Protein AF-A0A6H5FWS4-F1 (afdb_monomer)

Structure (mmCIF, N/CA/C/O backbone):
data_AF-A0A6H5FWS4-F1
#
_entry.id   AF-A0A6H5FWS4-F1
#
loop_
_atom_site.group_PDB
_atom_site.id
_atom_site.type_symbol
_atom_site.label_atom_id
_atom_site.label_alt_id
_atom_site.label_comp_id
_atom_site.label_asym_id
_atom_site.label_entity_id
_atom_site.label_seq_id
_atom_site.pdbx_PDB_ins_code
_atom_site.Cartn_x
_atom_site.Cartn_y
_atom_site.Cartn_z
_atom_site.occupancy
_atom_site.B_iso_or_equiv
_atom_site.auth_seq_id
_atom_site.auth_comp_id
_atom_site.auth_asym_id
_atom_site.auth_atom_id
_atom_site.pdbx_PDB_model_num
ATOM 1 N N . MET A 1 1 ? -68.692 3.717 27.597 1.00 34.72 1 MET A N 1
ATOM 2 C CA . MET A 1 1 ? -67.318 3.252 27.891 1.00 34.72 1 MET A CA 1
ATOM 3 C C . MET A 1 1 ? -66.384 3.954 26.909 1.00 34.72 1 MET A C 1
ATOM 5 O O . MET A 1 1 ? -66.437 3.631 25.735 1.00 34.72 1 MET A O 1
ATOM 9 N N . ILE A 1 2 ? -65.965 5.178 27.269 1.00 30.97 2 ILE A N 1
ATOM 10 C CA . ILE A 1 2 ? -64.575 5.595 27.613 1.00 30.97 2 ILE A CA 1
ATOM 11 C C . ILE A 1 2 ? -63.698 5.618 26.339 1.00 30.97 2 ILE A C 1
ATOM 13 O O . ILE A 1 2 ? -63.326 4.554 25.870 1.00 30.97 2 ILE A O 1
ATOM 17 N N . ALA A 1 3 ? -63.520 6.719 25.591 1.00 31.55 3 ALA A N 1
ATOM 18 C CA . ALA A 1 3 ? -63.006 8.082 25.862 1.00 31.55 3 ALA A CA 1
ATOM 19 C C . ALA A 1 3 ? -61.470 8.185 25.991 1.00 31.55 3 ALA A C 1
ATOM 21 O O . ALA A 1 3 ? -60.914 7.654 26.943 1.00 31.55 3 ALA A O 1
ATOM 22 N N . ALA A 1 4 ? -60.835 8.926 25.067 1.00 34.59 4 ALA A N 1
ATOM 23 C CA . ALA A 1 4 ? -59.717 9.877 25.265 1.00 34.59 4 ALA A CA 1
ATOM 24 C C . ALA A 1 4 ? -59.252 10.360 23.866 1.00 34.59 4 ALA A C 1
ATOM 26 O O . ALA A 1 4 ? -58.751 9.561 23.087 1.00 34.59 4 ALA A O 1
ATOM 27 N N . ASN A 1 5 ? -59.641 11.532 23.363 1.00 29.44 5 ASN A N 1
ATOM 28 C CA . ASN A 1 5 ? -59.328 12.915 23.749 1.00 29.44 5 ASN A CA 1
ATOM 29 C C . ASN A 1 5 ? -58.010 13.443 23.140 1.00 29.44 5 ASN A C 1
ATOM 31 O O . ASN A 1 5 ? -56.962 12.807 23.175 1.00 29.44 5 ASN A O 1
ATOM 35 N N . SER A 1 6 ? -58.157 14.620 22.544 1.00 36.16 6 SER A N 1
ATOM 36 C CA . SER A 1 6 ? -57.241 15.438 21.754 1.00 36.16 6 SER A CA 1
ATOM 37 C C . SER A 1 6 ? -56.067 16.032 22.536 1.00 36.16 6 SER A C 1
ATOM 39 O O . SER A 1 6 ? -56.219 16.329 23.718 1.00 36.16 6 SER A O 1
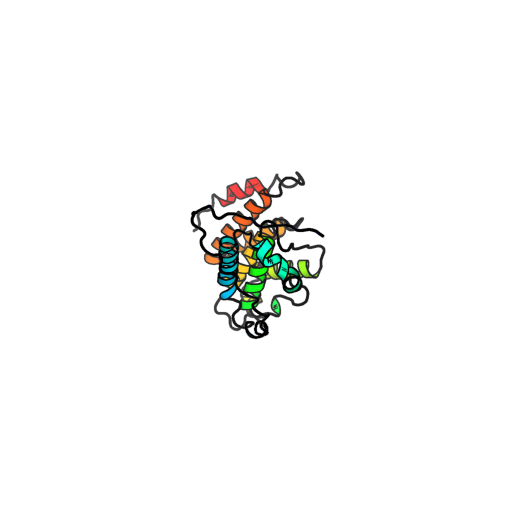ATOM 41 N N . ASN A 1 7 ? -54.969 16.308 21.817 1.00 29.75 7 ASN A N 1
ATOM 42 C CA . ASN A 1 7 ? -54.130 17.526 21.861 1.00 29.75 7 ASN A CA 1
ATOM 43 C C . ASN A 1 7 ? -52.634 17.204 21.774 1.00 29.75 7 ASN A C 1
ATOM 45 O O . ASN A 1 7 ? -52.059 16.682 22.721 1.00 29.75 7 ASN A O 1
ATOM 49 N N . PHE A 1 8 ? -51.985 17.650 20.697 1.00 27.92 8 PHE A N 1
ATOM 50 C CA . PHE A 1 8 ? -50.600 18.115 20.772 1.00 27.92 8 PHE A CA 1
ATOM 51 C C . PHE A 1 8 ? -50.481 19.439 19.997 1.00 27.92 8 PHE A C 1
ATOM 53 O O . PHE A 1 8 ? -50.992 19.516 18.879 1.00 27.92 8 PHE A O 1
ATOM 60 N N . PRO A 1 9 ? -49.899 20.489 20.604 1.00 31.92 9 PRO A N 1
ATOM 61 C CA . PRO A 1 9 ? -49.928 21.852 20.085 1.00 31.92 9 PRO A CA 1
ATOM 62 C C . PRO A 1 9 ? -48.839 22.136 19.043 1.00 31.92 9 PRO A C 1
ATOM 64 O O . PRO A 1 9 ? -47.735 21.592 19.100 1.00 31.92 9 PRO A O 1
ATOM 67 N N . ASP A 1 10 ? -49.157 23.080 18.158 1.00 35.44 10 ASP A N 1
ATOM 68 C CA . ASP A 1 10 ? -48.212 23.885 17.388 1.00 35.44 10 ASP A CA 1
ATOM 69 C C . ASP A 1 10 ? -47.392 24.795 18.315 1.00 35.44 10 ASP A C 1
ATOM 71 O O . ASP A 1 10 ? -47.963 25.612 19.035 1.00 35.44 10 ASP A O 1
ATOM 75 N N . ALA A 1 11 ? -46.061 24.695 18.255 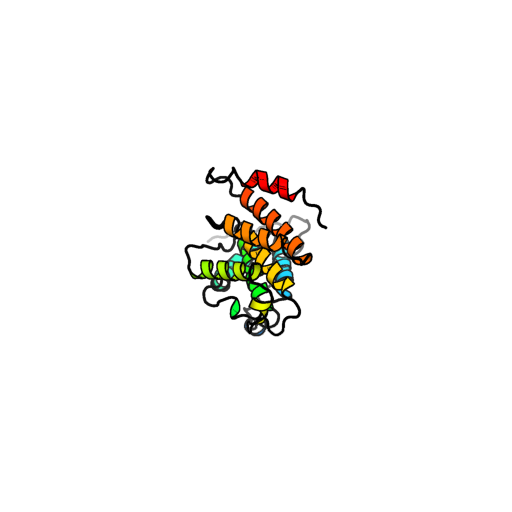1.00 31.44 11 ALA A N 1
ATOM 76 C CA . ALA A 1 11 ? -45.126 25.813 18.432 1.00 31.44 11 ALA A CA 1
ATOM 77 C C . ALA A 1 11 ? -43.677 25.330 18.253 1.00 31.44 11 ALA A C 1
ATOM 79 O O . ALA A 1 11 ? -43.173 24.560 19.066 1.00 31.44 11 ALA A O 1
ATOM 80 N N . CYS A 1 12 ? -43.014 25.790 17.187 1.00 27.38 12 CYS A N 1
ATOM 81 C CA . CYS A 1 12 ? -41.683 26.417 17.223 1.00 27.38 12 CYS A CA 1
ATOM 82 C C . CYS A 1 12 ? -41.118 26.533 15.802 1.00 27.38 12 CYS A C 1
ATOM 84 O O . CYS A 1 12 ? -40.545 25.608 15.228 1.00 27.38 12 CYS A O 1
ATOM 86 N N . SER A 1 13 ? -41.273 27.737 15.262 1.00 38.03 13 SER A N 1
ATOM 87 C CA . SER A 1 13 ? -40.454 28.329 14.212 1.00 38.03 13 SER A CA 1
ATOM 88 C C . SER A 1 13 ? -38.956 28.173 14.505 1.00 38.03 13 SER A C 1
ATOM 90 O O . SER A 1 13 ? -38.483 28.613 15.551 1.00 38.03 13 SER A O 1
ATOM 92 N N . GLY A 1 14 ? -38.199 27.612 13.562 1.00 30.48 14 GLY A N 1
ATOM 93 C CA . GLY A 1 14 ? -36.737 27.587 13.623 1.00 30.48 14 GLY A CA 1
ATOM 94 C C . GLY A 1 14 ? -36.133 26.612 12.617 1.00 30.48 14 GLY A C 1
ATOM 95 O O . GLY A 1 14 ? -36.165 25.408 12.835 1.00 30.48 14 GLY A O 1
ATOM 96 N N . HIS A 1 15 ? -35.636 27.153 11.500 1.00 37.94 15 HIS A N 1
ATOM 97 C CA . HIS A 1 15 ? -34.749 26.542 10.494 1.00 37.94 15 HIS A CA 1
ATOM 98 C C . HIS A 1 15 ? -34.460 25.026 10.648 1.00 37.94 15 HIS A C 1
ATOM 100 O O . HIS A 1 15 ? -33.530 24.618 11.341 1.00 37.94 15 HIS A O 1
ATOM 106 N N . ARG A 1 16 ? -35.200 24.181 9.915 1.00 27.95 16 ARG A N 1
ATOM 107 C CA . ARG A 1 16 ? -34.771 22.813 9.576 1.00 27.95 16 ARG A CA 1
ATOM 108 C C . ARG A 1 16 ? -34.578 22.711 8.071 1.00 27.95 16 ARG A C 1
ATOM 110 O O . ARG A 1 16 ? -35.547 22.619 7.320 1.00 27.95 16 ARG A O 1
ATOM 117 N N . SER A 1 17 ? -33.322 22.689 7.640 1.00 31.27 17 SER A N 1
ATOM 118 C CA . SER A 1 17 ? -32.958 22.172 6.324 1.00 31.27 17 SER A CA 1
ATOM 119 C C . SER A 1 17 ? -33.455 20.728 6.232 1.00 31.27 17 SER A C 1
ATOM 121 O O . SER A 1 17 ? -33.081 19.882 7.044 1.00 31.27 17 SER A O 1
ATOM 123 N N . ARG A 1 18 ? -34.362 20.462 5.286 1.00 26.77 18 ARG A N 1
ATOM 124 C CA . ARG A 1 18 ? -34.899 19.123 5.018 1.00 26.77 18 ARG A CA 1
ATOM 125 C C . ARG A 1 18 ? -33.752 18.189 4.646 1.00 26.77 18 ARG A C 1
ATOM 127 O O . ARG A 1 18 ? -33.167 18.329 3.576 1.00 26.77 18 ARG A O 1
ATOM 134 N N . ILE A 1 19 ? -33.488 17.201 5.494 1.00 28.55 19 ILE A N 1
ATOM 135 C CA . ILE A 1 19 ? -32.851 15.958 5.064 1.00 28.55 19 ILE A CA 1
ATOM 136 C C . ILE A 1 19 ? -33.873 15.280 4.152 1.00 28.55 19 ILE A C 1
ATOM 138 O O . ILE A 1 19 ? -34.918 14.819 4.607 1.00 28.55 19 ILE A O 1
ATOM 142 N N . VAL A 1 20 ? -33.609 15.297 2.848 1.00 29.55 20 VAL A N 1
ATOM 143 C CA . VAL A 1 20 ? -34.354 14.484 1.891 1.00 29.55 20 VAL A CA 1
ATOM 144 C C . VAL A 1 20 ? -33.933 13.039 2.137 1.00 29.55 20 VAL A C 1
ATOM 146 O O . VAL A 1 20 ? -32.781 12.677 1.906 1.00 29.55 20 VAL A O 1
ATOM 149 N N . CYS A 1 21 ? -34.852 12.224 2.651 1.00 24.33 21 CYS A N 1
ATOM 150 C CA . CYS A 1 21 ? -34.702 10.776 2.675 1.00 24.33 21 CYS A CA 1
ATOM 151 C C . CYS A 1 21 ? -34.487 10.295 1.233 1.00 24.33 21 CYS A C 1
ATOM 153 O O . CYS A 1 21 ? -35.382 10.432 0.400 1.00 24.33 21 CYS A O 1
ATOM 155 N N . VAL A 1 22 ? -33.301 9.766 0.931 1.00 31.33 22 VAL A N 1
ATOM 156 C CA . VAL A 1 22 ? -33.054 9.058 -0.329 1.00 31.33 22 VAL A CA 1
ATOM 157 C C . VAL A 1 22 ? -33.695 7.672 -0.187 1.00 31.33 22 VAL A C 1
ATOM 159 O O . VAL A 1 22 ? -33.318 6.950 0.738 1.00 31.33 22 VAL A O 1
ATOM 162 N N . PRO A 1 23 ? -34.680 7.302 -1.024 1.00 27.77 23 PRO A N 1
ATOM 163 C CA . PRO A 1 23 ? -35.296 5.984 -0.961 1.00 27.77 23 PRO A CA 1
ATOM 164 C C . PRO A 1 23 ? -34.335 4.907 -1.484 1.00 27.77 23 PRO A C 1
ATOM 166 O O . PRO A 1 23 ? -33.490 5.185 -2.336 1.00 27.77 23 PRO A O 1
ATOM 169 N N . ASP A 1 24 ? -34.491 3.696 -0.943 1.00 34.81 24 ASP A N 1
ATOM 170 C CA . ASP A 1 24 ? -33.782 2.452 -1.268 1.00 34.81 24 ASP A CA 1
ATOM 171 C C . ASP A 1 24 ? -33.295 2.377 -2.723 1.00 34.81 24 ASP A C 1
ATOM 173 O O . ASP A 1 24 ? -34.065 2.134 -3.657 1.00 34.81 24 ASP A O 1
ATOM 177 N N . VAL A 1 25 ? -31.984 2.544 -2.922 1.00 33.78 25 VAL A N 1
ATOM 178 C CA . VAL A 1 25 ? -31.354 2.263 -4.212 1.00 33.78 25 VAL A CA 1
ATOM 179 C C . VAL A 1 25 ? -30.991 0.786 -4.228 1.00 33.78 25 VAL A C 1
ATOM 181 O O . VAL A 1 25 ? -29.998 0.356 -3.641 1.00 33.78 25 VAL A O 1
ATOM 184 N N . GLY A 1 26 ? -31.837 0.016 -4.912 1.00 28.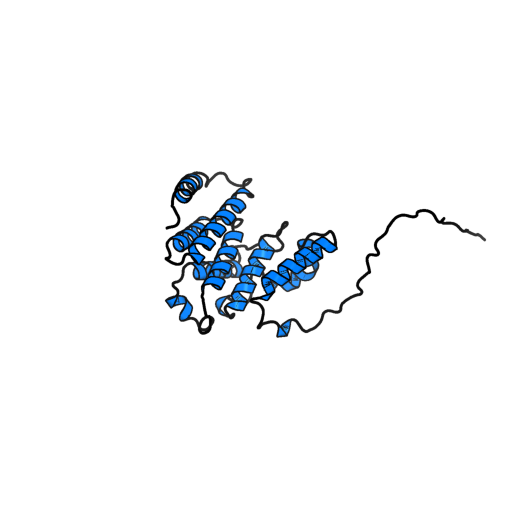28 26 GLY A N 1
ATOM 185 C CA . GLY A 1 26 ? -31.622 -1.391 -5.206 1.00 28.28 26 GLY A CA 1
ATOM 186 C C . GLY A 1 26 ? -30.205 -1.666 -5.714 1.00 28.28 26 GLY A C 1
ATOM 187 O O . GLY A 1 26 ? -29.655 -0.957 -6.558 1.00 28.28 26 GLY A O 1
ATOM 188 N N . ILE A 1 27 ? -29.619 -2.726 -5.168 1.00 37.16 27 ILE A N 1
ATOM 189 C CA . ILE A 1 27 ? -28.289 -3.240 -5.486 1.00 37.16 27 ILE A CA 1
ATOM 190 C C . ILE A 1 27 ? -28.223 -3.553 -6.992 1.00 37.16 27 ILE A C 1
ATOM 192 O O . ILE A 1 27 ? -28.785 -4.543 -7.460 1.00 37.16 27 ILE A O 1
ATOM 196 N N . LEU A 1 28 ? -27.553 -2.693 -7.768 1.00 30.30 28 LEU A N 1
ATOM 197 C CA . LEU A 1 28 ? -27.417 -2.849 -9.219 1.00 30.30 28 LEU A CA 1
ATOM 198 C C . LEU A 1 28 ? -26.361 -3.920 -9.595 1.00 30.30 28 LEU A C 1
ATOM 200 O O . LEU A 1 28 ? -25.264 -3.921 -9.028 1.00 30.30 28 LEU A O 1
ATOM 204 N N . PRO A 1 29 ? -26.596 -4.768 -10.622 1.00 29.27 29 PRO A N 1
ATOM 205 C CA . PRO A 1 29 ? -25.695 -5.858 -11.047 1.00 29.27 29 PRO A CA 1
ATOM 206 C C . PRO A 1 29 ? -24.430 -5.407 -11.812 1.00 29.27 29 PRO A C 1
ATOM 208 O O . PRO A 1 29 ? -23.760 -6.207 -12.470 1.00 29.27 29 PRO A O 1
ATOM 211 N N . THR A 1 30 ? -24.091 -4.118 -11.794 1.00 29.09 30 THR A N 1
ATOM 212 C CA . THR A 1 30 ? -23.132 -3.495 -12.727 1.00 29.09 30 THR A CA 1
ATOM 213 C C . THR A 1 30 ? -21.669 -3.571 -12.280 1.00 29.09 30 THR A C 1
ATOM 215 O O . THR A 1 30 ? -20.767 -3.396 -13.105 1.00 29.09 30 THR A O 1
ATOM 218 N N . TRP A 1 31 ? -21.402 -3.948 -11.027 1.00 30.78 31 TRP A N 1
ATOM 219 C CA . TRP A 1 31 ? -20.050 -4.019 -10.453 1.00 30.78 31 TRP A CA 1
ATOM 220 C C . TRP A 1 31 ? -19.098 -4.992 -11.175 1.00 30.78 31 TRP A C 1
ATOM 222 O O . TRP A 1 31 ? -17.879 -4.833 -11.119 1.00 30.78 31 TRP A O 1
ATOM 232 N N . ARG A 1 32 ? -19.614 -5.966 -11.942 1.00 27.41 32 ARG A N 1
ATOM 233 C CA . ARG A 1 32 ? -18.776 -6.929 -12.686 1.00 27.41 32 ARG A CA 1
ATOM 234 C C . ARG A 1 32 ? -18.065 -6.335 -13.912 1.00 27.41 32 ARG A C 1
ATOM 236 O O . ARG A 1 32 ? -17.043 -6.898 -14.318 1.00 27.41 32 ARG A O 1
ATOM 243 N N . LYS A 1 33 ? -18.577 -5.242 -14.500 1.00 27.45 33 LYS A N 1
ATOM 244 C CA . LYS A 1 33 ? -18.048 -4.636 -15.745 1.00 27.45 33 LYS A CA 1
ATOM 245 C C . LYS A 1 33 ? -16.988 -3.547 -15.518 1.00 27.45 33 LYS A C 1
ATOM 247 O O . LYS A 1 33 ? -16.221 -3.273 -16.437 1.00 27.45 33 LYS A O 1
ATOM 252 N N . SER A 1 34 ? -16.846 -3.011 -14.304 1.00 30.64 34 SER A N 1
ATOM 253 C CA . SER A 1 34 ? -15.875 -1.940 -13.998 1.00 30.64 34 SER A CA 1
ATOM 254 C C . SER A 1 34 ? -14.422 -2.409 -13.825 1.00 30.64 34 SER A C 1
ATOM 256 O O . SER A 1 34 ? -13.524 -1.586 -13.664 1.00 30.64 34 SER A O 1
ATOM 258 N N . ARG A 1 35 ? -14.144 -3.717 -13.958 1.00 37.38 35 ARG A N 1
ATOM 259 C CA . ARG A 1 35 ? -12.805 -4.324 -13.792 1.00 37.38 35 ARG A CA 1
ATOM 260 C C . ARG A 1 35 ? -11.682 -3.730 -14.660 1.00 37.38 35 ARG A C 1
ATOM 262 O O . ARG A 1 35 ? -10.520 -3.932 -14.333 1.00 37.38 35 ARG A O 1
ATOM 269 N N . LYS A 1 36 ? -11.995 -2.994 -15.734 1.00 35.34 36 LYS A N 1
ATOM 270 C CA . LYS A 1 36 ? -10.995 -2.380 -16.634 1.00 35.34 36 LYS A CA 1
ATOM 271 C C . LYS A 1 36 ? -10.605 -0.929 -16.288 1.00 35.34 36 LYS A C 1
ATOM 273 O O . LYS A 1 36 ? -9.675 -0.419 -16.901 1.00 35.34 36 LYS A O 1
ATOM 278 N N . LYS A 1 37 ? -11.260 -0.270 -15.320 1.00 40.72 37 LYS A N 1
ATOM 279 C CA . LYS A 1 37 ? -11.042 1.159 -14.975 1.00 40.72 37 LYS A CA 1
ATOM 280 C C . LYS A 1 37 ? -10.546 1.419 -13.540 1.00 40.72 37 LYS A C 1
ATOM 282 O O . LYS A 1 37 ? -10.479 2.562 -13.113 1.00 40.72 37 LYS A O 1
ATOM 287 N N . ILE A 1 38 ? -10.161 0.377 -12.804 1.00 45.44 38 ILE A N 1
ATOM 288 C CA . ILE A 1 38 ? -9.916 0.443 -11.348 1.00 45.44 38 ILE A CA 1
ATOM 289 C C . ILE A 1 38 ? -8.682 1.288 -10.948 1.00 45.44 38 ILE A C 1
ATOM 291 O O . ILE A 1 38 ? -8.598 1.725 -9.808 1.00 45.44 38 ILE A O 1
ATOM 295 N N . GLY A 1 39 ? -7.756 1.589 -11.867 1.00 41.50 39 GLY A N 1
ATOM 296 C CA . GLY A 1 39 ? -6.524 2.325 -11.533 1.00 41.50 39 GLY A CA 1
ATOM 297 C C . GLY A 1 39 ? -6.653 3.850 -11.397 1.00 41.50 39 GLY A C 1
ATOM 298 O O . GLY A 1 39 ? -5.762 4.463 -10.828 1.00 41.50 39 GLY A O 1
ATOM 299 N N . PHE A 1 40 ? -7.721 4.468 -11.919 1.00 39.12 40 PHE A N 1
ATOM 300 C CA . PHE A 1 40 ? -7.925 5.933 -11.874 1.00 39.12 40 PHE A CA 1
ATOM 301 C C . PHE A 1 40 ? -9.071 6.350 -10.930 1.00 39.12 40 PHE A C 1
ATOM 303 O O . PHE A 1 40 ? -9.173 7.508 -10.542 1.00 39.12 40 PHE A O 1
ATOM 310 N N . ASP A 1 41 ? -9.917 5.400 -10.525 1.00 56.38 41 ASP A N 1
ATOM 311 C CA . ASP A 1 41 ? -11.129 5.646 -9.727 1.00 56.38 41 ASP A CA 1
ATOM 312 C C . ASP A 1 41 ? -10.928 5.370 -8.219 1.00 56.38 41 ASP A C 1
ATOM 314 O O . ASP A 1 41 ? -11.756 5.744 -7.396 1.00 56.38 41 ASP A O 1
ATOM 318 N N . SER A 1 42 ? -9.813 4.756 -7.800 1.00 66.50 42 SER A N 1
ATOM 319 C CA . SER A 1 42 ? -9.568 4.434 -6.380 1.00 66.50 42 SER A CA 1
ATOM 320 C C . SER A 1 42 ? -9.571 5.686 -5.493 1.00 66.50 42 SER A C 1
ATOM 322 O O . SER A 1 42 ? -10.318 5.752 -4.515 1.00 66.50 42 SER A O 1
ATOM 324 N N . PHE A 1 43 ? -8.803 6.714 -5.864 1.00 72.81 43 PHE A N 1
ATOM 325 C CA . PHE A 1 43 ? -8.743 7.981 -5.129 1.00 72.81 43 PHE A CA 1
ATOM 326 C C . PHE A 1 43 ? -10.072 8.737 -5.134 1.00 72.81 43 PHE A C 1
ATOM 328 O O . PHE A 1 43 ? -10.473 9.271 -4.098 1.00 72.81 43 PHE A O 1
ATOM 335 N N . GLN A 1 44 ? -10.768 8.771 -6.274 1.00 78.56 44 GLN A N 1
ATOM 336 C CA . GLN A 1 44 ? -12.061 9.448 -6.385 1.00 78.56 44 GLN A CA 1
ATOM 337 C C . GLN A 1 44 ? -13.120 8.747 -5.533 1.00 78.56 44 GLN A C 1
ATOM 339 O O . GLN A 1 44 ? -13.801 9.399 -4.747 1.00 78.56 44 GLN A O 1
ATOM 344 N N . SER A 1 45 ? -13.183 7.419 -5.590 1.00 83.50 45 SER A N 1
ATOM 345 C CA . SER A 1 45 ? -14.067 6.610 -4.754 1.00 83.50 45 SER A CA 1
ATOM 346 C C . SER A 1 45 ? -13.793 6.808 -3.255 1.00 83.50 45 SER A C 1
ATOM 348 O O . SER A 1 45 ? -14.719 7.044 -2.479 1.00 83.50 45 SER A O 1
ATOM 350 N N . MET A 1 46 ? -12.524 6.792 -2.827 1.00 87.12 46 MET A N 1
ATOM 351 C CA . MET A 1 46 ? -12.144 7.047 -1.427 1.00 87.12 46 MET A CA 1
ATOM 352 C C . MET A 1 46 ? -12.499 8.467 -0.973 1.00 87.12 46 MET A C 1
ATOM 354 O O . MET A 1 46 ? -12.921 8.669 0.168 1.00 87.12 46 MET A O 1
ATOM 358 N N . HIS A 1 47 ? -12.337 9.456 -1.853 1.00 86.81 47 HIS A N 1
ATOM 359 C CA . HIS A 1 47 ? -12.732 10.834 -1.583 1.00 86.81 47 HIS A CA 1
ATOM 360 C C . HIS A 1 47 ? -14.252 10.964 -1.444 1.00 86.81 47 HIS A C 1
ATOM 362 O O . HIS A 1 47 ? -14.723 11.538 -0.464 1.00 86.81 47 HIS A O 1
ATOM 368 N N . LEU A 1 48 ? -15.020 10.370 -2.359 1.00 89.44 48 LEU A N 1
ATOM 369 C CA . LEU A 1 48 ? -16.481 10.365 -2.297 1.00 89.44 48 LEU A CA 1
ATOM 370 C C . LEU A 1 48 ? -16.994 9.714 -1.013 1.00 89.44 48 LEU A C 1
ATOM 372 O O . LEU A 1 48 ? -17.895 10.260 -0.387 1.00 89.44 48 LEU A O 1
ATOM 376 N N . LEU A 1 49 ? -16.385 8.614 -0.560 1.00 89.75 49 LEU A N 1
ATOM 377 C CA . LEU A 1 49 ? -16.725 8.002 0.729 1.00 89.75 49 LEU A CA 1
ATOM 378 C C . LEU A 1 49 ? -16.502 8.962 1.907 1.00 89.75 49 LEU A C 1
ATOM 380 O O . LEU A 1 49 ? -17.317 9.001 2.829 1.00 89.75 49 LEU A O 1
ATOM 384 N N . ARG A 1 50 ? -15.426 9.760 1.881 1.00 90.19 50 ARG A N 1
ATOM 385 C CA . ARG A 1 50 ? -15.162 10.786 2.906 1.00 90.19 50 ARG A CA 1
ATOM 386 C C . ARG A 1 50 ? -16.197 11.907 2.862 1.00 90.19 50 ARG A C 1
ATOM 388 O O . ARG A 1 50 ? -16.727 12.260 3.911 1.00 90.19 50 ARG A O 1
ATOM 395 N N . VAL A 1 51 ? -16.510 12.426 1.675 1.00 93.06 51 VAL A N 1
ATOM 396 C CA . VAL A 1 51 ? -17.530 13.473 1.485 1.00 93.06 51 VAL A CA 1
ATOM 397 C C . VAL A 1 51 ? -18.912 12.975 1.913 1.00 93.06 51 VAL A C 1
ATOM 399 O O . VAL A 1 51 ? -19.641 13.679 2.605 1.00 93.06 51 VAL A O 1
ATOM 402 N N . PHE A 1 52 ? -19.260 11.737 1.567 1.00 91.19 52 PHE A N 1
ATOM 403 C CA . PHE A 1 52 ? -20.523 11.115 1.949 1.00 91.19 52 PHE A CA 1
ATOM 404 C C . PHE A 1 52 ? -20.642 10.946 3.468 1.00 91.19 52 PHE A C 1
ATOM 406 O O . PHE A 1 52 ? -21.654 11.324 4.053 1.00 91.19 52 PHE A O 1
ATOM 413 N N . ALA A 1 53 ? -19.585 10.455 4.122 1.00 91.38 53 ALA A N 1
ATOM 414 C CA . ALA A 1 53 ? -19.538 10.343 5.577 1.00 91.38 53 ALA A CA 1
ATOM 415 C C . ALA A 1 53 ? -19.690 11.715 6.260 1.00 91.38 53 ALA A C 1
ATOM 417 O O . ALA A 1 53 ? -20.465 11.850 7.206 1.00 91.38 53 ALA A O 1
ATOM 418 N N . GLN A 1 54 ? -19.022 12.751 5.737 1.00 92.38 54 GLN A N 1
ATOM 419 C CA . GLN A 1 54 ? -19.168 14.130 6.217 1.00 92.38 54 GLN A CA 1
ATOM 420 C C . GLN A 1 54 ? -20.605 14.642 6.067 1.00 92.38 54 GLN A C 1
ATOM 422 O O . GLN A 1 54 ? -21.152 15.193 7.018 1.00 92.38 54 GLN A O 1
ATOM 427 N N . ALA A 1 55 ? -21.237 14.413 4.913 1.00 94.19 55 ALA A N 1
ATOM 428 C CA . ALA A 1 55 ? -22.613 14.834 4.655 1.00 94.19 55 ALA A CA 1
ATOM 429 C C . ALA A 1 55 ? -23.629 14.161 5.595 1.00 94.19 55 ALA A C 1
ATOM 431 O O . ALA A 1 55 ? -24.626 14.775 5.968 1.00 94.19 55 ALA A O 1
ATOM 432 N N . GLN A 1 56 ? -23.373 12.916 6.005 1.00 91.88 56 GLN A N 1
ATOM 433 C CA . GLN A 1 56 ? -24.214 12.183 6.957 1.00 91.88 56 GLN A CA 1
ATOM 434 C C . GLN A 1 56 ? -23.853 12.442 8.430 1.00 91.88 56 GLN A C 1
ATOM 436 O O . GLN A 1 56 ? -24.533 11.936 9.322 1.00 91.88 56 GLN A O 1
ATOM 441 N N . GLY A 1 57 ? -22.778 13.187 8.708 1.00 91.88 57 GLY A N 1
ATOM 442 C CA . GLY A 1 57 ? -22.262 13.363 10.067 1.00 91.88 57 GLY A CA 1
ATOM 443 C C . GLY A 1 57 ? -21.749 12.061 10.696 1.00 91.88 57 GLY A C 1
ATOM 444 O O . GLY A 1 57 ? -21.815 11.893 11.914 1.00 91.88 57 GLY A O 1
ATOM 445 N N . THR A 1 58 ? -21.262 11.113 9.888 1.00 93.25 58 THR A N 1
ATOM 446 C CA . THR A 1 58 ? -20.723 9.825 10.354 1.00 93.25 58 THR A CA 1
ATOM 447 C C . THR A 1 58 ? -19.249 9.671 9.995 1.00 93.25 58 THR A C 1
ATOM 449 O O . THR A 1 58 ? -18.654 10.480 9.289 1.00 93.25 58 THR A O 1
ATOM 452 N N . THR A 1 59 ? -18.629 8.593 10.476 1.00 90.81 59 THR A N 1
ATOM 453 C CA . THR A 1 59 ? -17.296 8.192 10.019 1.00 90.81 59 THR A CA 1
ATOM 454 C C . THR A 1 59 ? -17.396 7.334 8.761 1.00 90.81 59 THR A C 1
ATOM 456 O O . THR A 1 59 ? -18.397 6.645 8.551 1.00 90.81 59 THR A O 1
ATOM 459 N N . VAL A 1 60 ? -16.331 7.320 7.957 1.00 90.31 60 VAL A N 1
ATOM 460 C CA . VAL A 1 60 ? -16.211 6.435 6.783 1.00 90.31 60 VAL A CA 1
ATOM 461 C C . VAL A 1 60 ? -16.383 4.967 7.177 1.00 90.31 60 VAL A C 1
ATOM 463 O O . VAL A 1 60 ? -17.021 4.207 6.460 1.00 90.31 60 VAL A O 1
ATOM 466 N N . VAL A 1 61 ? -15.879 4.577 8.350 1.00 89.88 61 VAL A N 1
ATOM 467 C CA . VAL A 1 61 ? -16.022 3.211 8.870 1.00 89.88 61 VAL A CA 1
ATOM 468 C C . VAL A 1 61 ? -17.495 2.826 9.001 1.00 89.88 61 VAL A C 1
ATOM 470 O O . VAL A 1 61 ? -17.884 1.774 8.511 1.00 89.88 61 VAL A O 1
ATOM 473 N N . LYS A 1 62 ? -18.337 3.700 9.573 1.00 89.31 62 LYS A N 1
ATOM 474 C CA . LYS A 1 62 ? -19.781 3.441 9.705 1.00 89.31 62 LYS A CA 1
ATOM 475 C C . LYS A 1 62 ? -20.479 3.300 8.352 1.00 89.31 62 LYS A C 1
ATOM 477 O O . LYS A 1 62 ? -21.355 2.454 8.222 1.00 89.31 62 LYS A O 1
ATOM 482 N N . VAL A 1 63 ? -20.072 4.091 7.358 1.00 89.38 63 VAL A N 1
ATOM 483 C CA . VAL A 1 63 ? -20.585 3.984 5.980 1.00 89.38 63 VAL A CA 1
ATOM 484 C C . VAL A 1 63 ? -20.199 2.641 5.354 1.00 89.38 63 VAL A C 1
ATOM 486 O O . VAL A 1 63 ? -20.989 2.041 4.632 1.00 89.38 63 VAL A O 1
ATOM 489 N N . MET A 1 64 ? -18.987 2.155 5.623 1.00 89.94 64 MET A N 1
ATOM 490 C CA . MET A 1 64 ? -18.462 0.928 5.020 1.00 89.94 64 MET A CA 1
ATOM 491 C C . MET A 1 64 ? -18.871 -0.356 5.751 1.00 89.94 64 MET A C 1
ATOM 493 O O . MET A 1 64 ? -18.875 -1.419 5.130 1.00 89.94 64 MET A O 1
ATOM 497 N N . GLU A 1 65 ? -19.228 -0.285 7.035 1.00 88.44 65 GLU A N 1
ATOM 498 C CA . GLU A 1 65 ? -19.536 -1.453 7.873 1.00 88.44 65 GLU A CA 1
ATOM 499 C C . GLU A 1 65 ? -20.598 -2.396 7.263 1.00 88.44 65 GLU A C 1
ATOM 501 O O . GLU A 1 65 ? -20.349 -3.605 7.222 1.00 88.44 65 GLU A O 1
ATOM 506 N N . PRO A 1 66 ? -21.719 -1.910 6.682 1.00 89.69 66 PRO A N 1
ATOM 507 C CA . PRO A 1 66 ? -22.713 -2.779 6.040 1.00 89.69 66 PRO A CA 1
ATOM 508 C C . PRO A 1 66 ? -22.154 -3.587 4.858 1.00 89.69 66 PRO A C 1
ATOM 510 O O . PRO A 1 66 ? -22.650 -4.667 4.540 1.00 89.69 66 PRO A O 1
ATOM 513 N N . HIS A 1 67 ? -21.098 -3.085 4.215 1.00 86.06 67 HIS A N 1
ATOM 514 C CA . HIS A 1 67 ? -20.483 -3.675 3.026 1.00 86.06 67 HIS A CA 1
ATOM 515 C C . HIS A 1 67 ? -19.230 -4.505 3.342 1.00 86.06 67 HIS A C 1
ATOM 517 O O . HIS A 1 67 ? -18.638 -5.106 2.443 1.00 86.06 67 HIS A O 1
ATOM 523 N N . LYS A 1 68 ? -18.838 -4.598 4.618 1.00 85.31 68 LYS A N 1
ATOM 524 C CA . LYS A 1 68 ? -17.609 -5.267 5.063 1.00 85.31 68 LYS A CA 1
ATOM 525 C C . LYS A 1 68 ? -17.514 -6.726 4.613 1.00 85.31 68 LYS A C 1
ATOM 527 O O . LYS A 1 68 ? -16.454 -7.161 4.177 1.00 85.31 68 LYS A O 1
ATOM 532 N N . LYS A 1 69 ? -18.622 -7.476 4.638 1.00 82.62 69 LYS A N 1
ATOM 533 C CA . LYS A 1 69 ? -18.645 -8.882 4.187 1.00 82.62 69 LYS A CA 1
ATOM 534 C C . LYS A 1 69 ? -18.267 -9.039 2.713 1.00 82.62 69 LYS A C 1
ATOM 536 O O . LYS A 1 69 ? -17.587 -9.992 2.367 1.00 82.62 69 LYS A O 1
ATOM 541 N N . VAL A 1 70 ? -18.670 -8.092 1.866 1.00 80.50 70 VAL A N 1
ATOM 542 C CA . VAL A 1 70 ? -18.366 -8.112 0.425 1.00 80.50 70 VAL A CA 1
ATOM 543 C C . VAL A 1 70 ? -16.897 -7.762 0.169 1.00 80.50 70 VAL A C 1
ATOM 545 O O . VAL A 1 70 ? -16.283 -8.284 -0.756 1.00 80.50 70 VAL A O 1
ATOM 548 N N . LEU A 1 71 ? -16.317 -6.895 1.003 1.00 77.81 71 LEU A N 1
ATOM 549 C CA . LEU A 1 71 ? -14.913 -6.485 0.908 1.00 77.81 71 LEU A CA 1
ATOM 550 C C . LEU A 1 71 ? -13.937 -7.506 1.514 1.00 77.81 71 LEU A C 1
ATOM 552 O O . LEU A 1 71 ? -12.763 -7.509 1.150 1.00 77.81 71 LEU A O 1
ATOM 556 N N . GLY A 1 72 ? -14.412 -8.377 2.409 1.00 75.31 72 GLY A N 1
ATOM 557 C CA . GLY A 1 72 ? -13.582 -9.296 3.192 1.00 75.31 72 GLY A CA 1
ATOM 558 C C . GLY A 1 72 ? -12.848 -10.382 2.399 1.00 75.31 72 GLY A C 1
ATOM 559 O O . GLY A 1 72 ? -11.973 -11.035 2.966 1.00 75.31 72 GLY A O 1
ATOM 560 N N . ASP A 1 73 ? -13.172 -10.569 1.119 1.00 72.19 73 ASP A N 1
ATOM 561 C CA . ASP A 1 73 ? -12.436 -11.463 0.210 1.00 72.19 73 ASP A CA 1
ATOM 562 C C . ASP A 1 73 ? -11.324 -10.738 -0.570 1.00 72.19 73 ASP A C 1
ATOM 564 O O . ASP A 1 73 ? -10.449 -11.379 -1.157 1.00 72.19 73 ASP A O 1
ATOM 568 N N . MET A 1 74 ? -11.357 -9.401 -0.573 1.00 71.00 74 MET A N 1
ATOM 569 C CA . MET A 1 74 ? -10.501 -8.533 -1.388 1.00 71.00 74 MET A CA 1
ATOM 570 C C . MET A 1 74 ? -9.491 -7.730 -0.556 1.00 71.00 74 MET A C 1
ATOM 572 O O . MET A 1 74 ? -8.524 -7.200 -1.110 1.00 71.00 74 MET A O 1
ATOM 576 N N . VAL A 1 75 ? -9.716 -7.603 0.755 1.00 74.81 75 VAL A N 1
ATOM 577 C CA . VAL A 1 75 ? -8.948 -6.724 1.645 1.00 74.81 75 VAL A CA 1
ATOM 578 C C . VAL A 1 75 ? -8.657 -7.417 2.987 1.00 74.81 75 VAL A C 1
ATOM 580 O O . VAL A 1 75 ? -9.446 -7.278 3.923 1.00 74.81 75 VAL A O 1
ATOM 583 N N . PRO A 1 76 ? -7.531 -8.143 3.123 1.00 68.88 76 PRO A N 1
ATOM 584 C CA . PRO A 1 76 ? -6.566 -8.522 2.079 1.00 68.88 76 PRO A CA 1
ATOM 585 C C . PRO A 1 76 ? -7.082 -9.596 1.103 1.00 68.88 76 PRO A C 1
ATOM 587 O O . PRO A 1 76 ? -8.009 -10.334 1.444 1.00 68.88 76 PRO A O 1
ATOM 590 N N . PRO A 1 77 ? -6.513 -9.706 -0.117 1.00 72.06 77 PRO A N 1
ATOM 591 C CA . PRO A 1 77 ? -6.938 -10.701 -1.100 1.00 72.06 77 PRO A CA 1
ATOM 592 C C . PRO A 1 77 ? -6.688 -12.124 -0.593 1.00 72.06 77 PRO A C 1
ATOM 594 O O . PRO A 1 77 ? -5.548 -12.493 -0.320 1.00 72.06 77 PRO A O 1
ATOM 597 N N . LYS A 1 78 ? -7.743 -12.940 -0.500 1.00 70.50 78 LYS A N 1
ATOM 598 C CA . LYS A 1 78 ? -7.629 -14.331 -0.016 1.00 70.50 78 LYS A CA 1
ATOM 599 C C . LYS A 1 78 ? -7.417 -15.353 -1.129 1.00 70.50 78 LYS A C 1
ATOM 601 O O . LYS A 1 78 ? -6.806 -16.392 -0.919 1.00 70.50 78 LYS A O 1
ATOM 606 N N . THR A 1 79 ? -7.939 -15.080 -2.322 1.00 65.56 79 THR A N 1
ATOM 607 C CA . THR A 1 79 ? -8.068 -16.088 -3.391 1.00 65.56 79 THR A CA 1
ATOM 608 C C . THR A 1 79 ? -7.168 -15.843 -4.597 1.00 65.56 79 THR A C 1
ATOM 610 O O . THR A 1 79 ? -6.886 -16.773 -5.356 1.00 65.56 79 THR A O 1
ATOM 613 N N . HIS A 1 80 ? -6.709 -14.610 -4.810 1.00 73.69 80 HIS A N 1
ATOM 614 C CA . HIS A 1 80 ? -5.972 -14.238 -6.013 1.00 73.69 80 HIS A CA 1
ATOM 615 C C . HIS A 1 80 ? -4.721 -13.426 -5.681 1.00 73.69 80 HIS A C 1
ATOM 617 O O . HIS A 1 80 ? -4.794 -12.393 -5.021 1.00 73.69 80 HIS A O 1
ATOM 623 N N . TYR A 1 81 ? -3.579 -13.901 -6.184 1.00 83.38 81 TYR A N 1
ATOM 624 C CA . TYR A 1 81 ? -2.293 -13.211 -6.115 1.00 83.38 81 TYR A CA 1
ATOM 625 C C . TYR A 1 81 ? -2.315 -11.898 -6.907 1.00 83.38 81 TYR A C 1
ATOM 627 O O . TYR A 1 81 ? -2.924 -11.828 -7.981 1.00 83.38 81 TYR A O 1
ATOM 635 N N . LEU A 1 82 ? -1.592 -10.877 -6.436 1.00 85.81 82 LEU A N 1
ATOM 636 C CA . LEU A 1 82 ? -1.498 -9.567 -7.090 1.00 85.81 82 LEU A CA 1
ATOM 637 C C . LEU A 1 82 ? -1.056 -9.705 -8.547 1.00 85.81 82 LEU A C 1
ATOM 639 O O . LEU A 1 82 ? -1.668 -9.125 -9.444 1.00 85.81 82 LEU A O 1
ATOM 643 N N . ARG A 1 83 ? -0.056 -10.551 -8.805 1.00 85.06 83 ARG A N 1
ATOM 644 C CA . ARG A 1 83 ? 0.499 -10.784 -10.147 1.00 85.06 83 ARG A CA 1
ATOM 645 C C . ARG A 1 83 ? -0.489 -11.335 -11.180 1.00 85.06 83 ARG A C 1
ATOM 647 O O . ARG A 1 83 ? -0.205 -11.287 -12.374 1.00 85.06 83 ARG A O 1
ATOM 654 N N . HIS A 1 84 ? -1.639 -11.861 -10.754 1.00 87.06 84 HIS A N 1
ATOM 655 C CA . HIS A 1 84 ? -2.690 -12.317 -11.671 1.00 87.06 84 HIS A CA 1
ATOM 656 C C . HIS A 1 84 ? -3.547 -11.164 -12.209 1.00 87.06 84 HIS A C 1
ATOM 658 O O . HIS A 1 84 ? -4.289 -11.333 -13.177 1.00 87.06 84 HIS A O 1
ATOM 664 N N . HIS A 1 85 ? -3.448 -9.986 -11.599 1.00 87.25 85 HIS A N 1
ATOM 665 C CA . HIS A 1 85 ? -4.156 -8.789 -12.016 1.00 87.25 85 HIS A CA 1
ATOM 666 C C . HIS A 1 85 ? -3.262 -7.908 -12.895 1.00 87.25 85 HIS A C 1
ATOM 668 O O . HIS A 1 85 ? -2.043 -7.876 -12.740 1.00 87.25 85 HIS A O 1
ATOM 674 N N . ALA A 1 86 ? -3.867 -7.155 -13.816 1.00 89.38 86 ALA A N 1
ATOM 675 C CA . ALA A 1 86 ? -3.152 -6.102 -14.537 1.00 89.38 86 ALA A CA 1
ATOM 676 C C . ALA A 1 86 ? -2.659 -5.018 -13.559 1.00 89.38 86 ALA A C 1
ATOM 678 O O . ALA A 1 86 ? -3.303 -4.787 -12.534 1.00 89.38 86 ALA A O 1
ATOM 679 N N . ALA A 1 87 ? -1.576 -4.311 -13.896 1.00 89.62 87 ALA A N 1
ATOM 680 C CA . ALA A 1 87 ? -0.949 -3.313 -13.017 1.00 89.62 87 ALA A CA 1
ATOM 681 C C . ALA A 1 87 ? -1.942 -2.310 -12.399 1.00 89.62 87 ALA A C 1
ATOM 683 O O . ALA A 1 87 ? -1.936 -2.090 -11.193 1.00 89.62 87 ALA A O 1
ATOM 684 N N . ASN A 1 88 ? -2.868 -1.774 -13.198 1.00 88.25 88 ASN A N 1
ATOM 685 C CA . ASN A 1 88 ? -3.879 -0.821 -12.723 1.00 88.25 88 ASN A CA 1
ATOM 686 C C . ASN A 1 88 ? -4.807 -1.413 -11.650 1.00 88.25 88 ASN A C 1
ATOM 688 O O . ASN A 1 88 ? -5.235 -0.714 -10.738 1.00 88.25 88 ASN A O 1
ATOM 692 N N . ALA A 1 89 ? -5.129 -2.703 -11.754 1.00 87.94 89 ALA A N 1
ATOM 693 C CA . ALA A 1 89 ? -5.927 -3.390 -10.747 1.00 87.94 89 ALA A CA 1
ATOM 694 C C . ALA A 1 89 ? -5.096 -3.707 -9.494 1.00 87.94 89 ALA A C 1
ATOM 696 O O . ALA A 1 89 ? -5.617 -3.580 -8.392 1.00 87.94 89 ALA A O 1
ATOM 697 N N . GLN A 1 90 ? -3.808 -4.041 -9.642 1.00 91.19 90 GLN A N 1
ATOM 698 C CA . GLN A 1 90 ? -2.899 -4.204 -8.501 1.00 91.19 90 GLN A CA 1
ATOM 699 C C . GLN A 1 90 ? -2.786 -2.915 -7.682 1.00 91.19 90 GLN A C 1
ATOM 701 O O . GLN A 1 90 ? -2.890 -2.968 -6.460 1.00 91.19 90 GLN A O 1
ATOM 706 N N . ILE A 1 91 ? -2.653 -1.762 -8.349 1.00 91.56 91 ILE A N 1
ATOM 707 C CA . ILE A 1 91 ? -2.667 -0.440 -7.704 1.00 91.56 91 ILE A CA 1
ATOM 708 C C . ILE A 1 91 ? -3.942 -0.272 -6.876 1.00 91.56 91 ILE A C 1
ATOM 710 O O . ILE A 1 91 ? -3.856 -0.026 -5.677 1.00 91.56 91 ILE A O 1
ATOM 714 N N . GLY A 1 92 ? -5.117 -0.491 -7.475 1.00 88.38 92 GLY A N 1
ATOM 715 C CA . GLY A 1 92 ? -6.388 -0.357 -6.761 1.00 88.38 92 GLY A CA 1
ATOM 716 C C . GLY A 1 92 ? -6.531 -1.312 -5.572 1.00 88.38 92 GLY A C 1
ATOM 717 O O . GLY A 1 92 ? -7.057 -0.918 -4.534 1.00 88.38 92 GLY A O 1
ATOM 718 N N . ILE A 1 93 ? -6.020 -2.544 -5.679 1.00 89.56 93 ILE A N 1
ATOM 719 C CA . ILE A 1 93 ? -5.995 -3.501 -4.563 1.00 89.56 93 ILE A CA 1
ATOM 720 C C . ILE A 1 93 ? -5.086 -2.986 -3.438 1.00 89.56 93 ILE A C 1
ATOM 722 O O . ILE A 1 93 ? -5.512 -2.957 -2.284 1.00 89.56 93 ILE A O 1
ATOM 726 N N . MET A 1 94 ? -3.859 -2.553 -3.746 1.00 92.81 94 MET A N 1
ATOM 727 C CA . MET A 1 94 ? -2.911 -2.042 -2.746 1.00 92.81 94 MET A CA 1
ATOM 728 C C . MET A 1 94 ? -3.428 -0.771 -2.066 1.00 92.81 94 MET A C 1
ATOM 730 O O . MET A 1 94 ? -3.366 -0.649 -0.842 1.00 92.81 94 MET A O 1
ATOM 734 N N . GLU A 1 95 ? -4.001 0.155 -2.831 1.00 91.19 95 GLU A N 1
ATOM 735 C CA . GLU A 1 95 ? -4.575 1.390 -2.296 1.00 91.19 95 GLU A CA 1
ATOM 736 C C . GLU A 1 95 ? -5.841 1.127 -1.484 1.00 91.19 95 GLU A C 1
ATOM 738 O O . GLU A 1 95 ? -6.011 1.716 -0.420 1.00 91.19 95 GLU A O 1
ATOM 743 N N . GLY A 1 96 ? -6.701 0.206 -1.924 1.00 89.00 96 GLY A N 1
ATOM 744 C CA . GLY A 1 96 ? -7.869 -0.232 -1.159 1.00 89.00 96 GLY A CA 1
ATOM 745 C C . GLY A 1 96 ? -7.481 -0.851 0.184 1.00 89.00 96 GLY A C 1
ATOM 746 O O . GLY A 1 96 ? -8.080 -0.526 1.211 1.00 89.00 96 GLY A O 1
ATOM 747 N N . ASN A 1 97 ? -6.428 -1.675 0.197 1.00 89.81 97 ASN A N 1
ATOM 748 C CA . ASN A 1 97 ? -5.856 -2.231 1.424 1.00 89.81 97 ASN A CA 1
ATOM 749 C C . ASN A 1 97 ? -5.287 -1.144 2.334 1.00 89.81 97 ASN A C 1
ATOM 751 O O . ASN A 1 97 ? -5.627 -1.089 3.516 1.00 89.81 97 ASN A O 1
ATOM 755 N N . THR A 1 98 ? -4.485 -0.239 1.778 1.00 91.25 98 THR A N 1
ATOM 756 C CA . THR A 1 98 ? -3.936 0.915 2.504 1.00 91.25 98 THR A CA 1
ATOM 757 C C . THR A 1 98 ? -5.060 1.731 3.135 1.00 91.25 98 THR A C 1
ATOM 759 O O . THR A 1 98 ? -5.026 2.021 4.326 1.00 91.25 98 THR A O 1
ATOM 762 N N . PHE A 1 99 ? -6.102 2.055 2.370 1.00 90.50 99 PHE A N 1
ATOM 763 C CA . PHE A 1 99 ? -7.233 2.840 2.847 1.00 90.50 99 PHE A CA 1
ATOM 764 C C . PHE A 1 99 ? -7.946 2.144 4.003 1.00 90.50 99 PHE A C 1
ATOM 766 O O . PHE A 1 99 ? -8.067 2.718 5.078 1.00 90.50 99 PHE A O 1
ATOM 773 N N . CYS A 1 100 ? -8.352 0.886 3.832 1.00 88.94 100 CYS A N 1
ATOM 774 C CA . CYS A 1 100 ? -9.120 0.181 4.856 1.00 88.94 100 CYS A CA 1
ATOM 775 C C . CYS A 1 100 ? -8.325 -0.093 6.142 1.00 88.94 100 CYS A C 1
ATOM 777 O O . CYS A 1 100 ? -8.915 -0.144 7.223 1.00 88.94 100 CYS A O 1
ATOM 779 N N . THR A 1 101 ? -7.006 -0.272 6.029 1.00 88.19 101 THR A N 1
ATOM 780 C CA . THR A 1 101 ? -6.115 -0.535 7.171 1.00 88.19 101 THR A CA 1
ATOM 781 C C . THR A 1 101 ? -5.675 0.740 7.893 1.00 88.19 101 THR A C 1
ATOM 783 O O . THR A 1 101 ? -5.202 0.649 9.021 1.00 88.19 101 THR A O 1
ATOM 786 N N . THR A 1 102 ? -5.853 1.923 7.294 1.00 87.81 102 THR A N 1
ATOM 787 C CA . THR A 1 102 ? -5.489 3.228 7.886 1.00 87.81 102 THR A CA 1
ATOM 788 C C . THR A 1 102 ? -6.679 4.009 8.450 1.00 87.81 102 THR A C 1
ATOM 790 O O . THR A 1 102 ? -6.480 5.049 9.072 1.00 87.81 102 THR A O 1
ATOM 793 N N . LEU A 1 103 ? -7.917 3.530 8.265 1.00 87.19 103 LEU A N 1
ATOM 794 C CA . LEU A 1 103 ? -9.097 4.115 8.912 1.00 87.19 103 LEU A CA 1
ATOM 795 C C . LEU A 1 103 ? -9.017 4.004 10.444 1.00 87.19 103 LEU A C 1
ATOM 797 O O . LEU A 1 103 ? -8.404 3.083 10.982 1.00 87.19 103 LEU A O 1
ATOM 801 N N . THR A 1 104 ? -9.704 4.916 11.139 1.00 81.62 104 THR A N 1
ATOM 802 C CA . THR A 1 104 ? -9.819 4.921 12.605 1.00 81.62 104 THR A CA 1
ATOM 803 C C . THR A 1 104 ? -11.293 4.787 13.010 1.00 81.62 104 THR A C 1
ATOM 805 O O . THR A 1 104 ? -12.056 5.738 12.803 1.00 81.62 104 THR A O 1
ATOM 808 N N . PRO A 1 105 ? -11.729 3.647 13.587 1.00 85.25 105 PRO A N 1
ATOM 809 C CA . PRO A 1 105 ? -10.985 2.387 13.758 1.00 85.25 105 PRO A CA 1
ATOM 810 C C . PRO A 1 105 ? -10.708 1.669 12.421 1.00 85.25 105 PRO A C 1
ATOM 812 O O . PRO A 1 105 ? -11.389 1.921 11.427 1.00 85.25 105 PRO A O 1
ATOM 815 N N . ARG A 1 106 ? -9.714 0.766 12.389 1.00 87.75 106 ARG A N 1
ATOM 816 C CA . ARG A 1 106 ? -9.343 0.038 11.160 1.00 87.75 106 ARG A CA 1
ATOM 817 C C . ARG A 1 106 ? -10.509 -0.833 10.700 1.00 87.75 106 ARG A C 1
ATOM 819 O O . ARG A 1 106 ? -11.091 -1.561 11.502 1.00 87.75 106 ARG A O 1
ATOM 826 N N . LEU A 1 107 ? -10.833 -0.790 9.408 1.00 86.06 107 LEU A N 1
ATOM 827 C CA . LEU A 1 107 ? -11.905 -1.620 8.851 1.00 86.06 107 LEU A CA 1
ATOM 828 C C . LEU A 1 107 ? -11.440 -3.073 8.673 1.00 86.06 107 LEU A C 1
ATOM 830 O O . LEU A 1 107 ? -12.187 -4.005 8.973 1.00 86.06 107 LEU A O 1
ATOM 834 N N . PHE A 1 108 ? -10.193 -3.243 8.230 1.00 87.38 108 PHE A N 1
ATOM 835 C CA . PHE A 1 108 ? -9.497 -4.521 8.098 1.00 87.38 108 PHE A CA 1
ATOM 836 C C . PHE A 1 108 ? -8.085 -4.409 8.676 1.00 87.38 108 PHE A C 1
ATOM 838 O O . PHE A 1 108 ? -7.509 -3.320 8.709 1.00 87.38 108 PHE A O 1
ATOM 845 N N . ALA A 1 109 ? -7.526 -5.536 9.107 1.00 86.25 109 ALA A N 1
ATOM 846 C CA . ALA A 1 109 ? -6.144 -5.647 9.552 1.00 86.25 109 ALA A CA 1
ATOM 847 C C . ALA A 1 109 ? -5.461 -6.798 8.806 1.00 86.25 109 ALA A C 1
ATOM 849 O O . ALA A 1 109 ? -6.057 -7.856 8.592 1.00 86.25 109 ALA A O 1
ATOM 850 N N . ILE A 1 110 ? -4.218 -6.567 8.396 1.00 88.38 110 ILE A N 1
ATOM 851 C CA . ILE A 1 110 ? -3.332 -7.613 7.895 1.00 88.38 110 ILE A CA 1
ATOM 852 C C . ILE A 1 110 ? -2.869 -8.438 9.100 1.00 88.38 110 ILE A C 1
ATOM 854 O O . ILE A 1 110 ? -2.715 -7.920 10.203 1.00 88.38 110 ILE A O 1
ATOM 858 N N . ASP A 1 111 ? -2.663 -9.728 8.879 1.00 87.88 111 ASP A N 1
ATOM 859 C CA . ASP A 1 111 ? -2.229 -10.678 9.899 1.00 87.88 111 ASP A CA 1
ATOM 860 C C . ASP A 1 111 ? -1.255 -11.645 9.239 1.00 87.88 111 ASP A C 1
ATOM 862 O O . ASP A 1 111 ? -1.650 -12.442 8.394 1.00 87.88 111 ASP A O 1
ATOM 866 N N . LEU A 1 112 ? 0.022 -11.544 9.597 1.00 88.12 112 LEU A N 1
ATOM 867 C CA . LEU A 1 112 ? 1.086 -12.339 8.987 1.00 88.12 112 LEU A CA 1
ATOM 868 C C . LEU A 1 112 ? 1.064 -13.812 9.425 1.00 88.12 112 LEU A C 1
ATOM 870 O O . LEU A 1 112 ? 1.793 -14.610 8.842 1.00 88.12 112 LEU A O 1
ATOM 874 N N . ALA A 1 113 ? 0.234 -14.192 10.405 1.00 88.38 113 ALA A N 1
ATOM 875 C CA . ALA A 1 113 ? -0.016 -15.597 10.719 1.00 88.38 113 ALA A CA 1
ATOM 876 C C . ALA A 1 113 ? -0.883 -16.283 9.647 1.00 88.38 113 ALA A C 1
ATOM 878 O O . ALA A 1 113 ? -0.809 -17.501 9.477 1.00 88.38 113 ALA A O 1
ATOM 879 N N . MET A 1 114 ? -1.685 -15.515 8.899 1.00 87.75 114 MET A N 1
ATOM 880 C CA . MET A 1 114 ? -2.458 -16.031 7.773 1.00 87.75 114 MET A CA 1
ATOM 881 C C . MET A 1 114 ? -1.613 -16.048 6.500 1.00 87.75 114 MET A C 1
ATOM 883 O O . MET A 1 114 ? -1.043 -15.038 6.082 1.00 87.75 114 MET A O 1
ATOM 887 N N . LYS A 1 115 ? -1.575 -17.208 5.842 1.00 88.75 115 LYS A N 1
ATOM 888 C CA . LYS A 1 115 ? -0.735 -17.449 4.663 1.00 88.75 115 LYS A CA 1
ATOM 889 C C . LYS A 1 115 ? -1.062 -16.493 3.515 1.00 88.75 115 LYS A C 1
ATOM 891 O O . LYS A 1 115 ? -0.163 -16.014 2.835 1.00 88.75 115 LYS A O 1
ATOM 896 N N . GLU A 1 116 ? -2.335 -16.199 3.294 1.00 88.06 116 GLU A N 1
ATOM 897 C CA . GLU A 1 116 ? -2.815 -15.314 2.232 1.00 88.06 116 GLU A CA 1
ATOM 898 C C . GLU A 1 116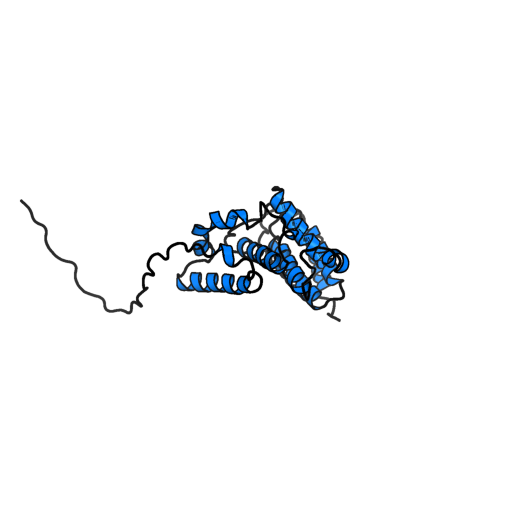 ? -2.307 -13.881 2.430 1.00 88.06 116 GLU A C 1
ATOM 900 O O . GLU A 1 116 ? -1.828 -13.239 1.496 1.00 88.06 116 GLU A O 1
ATOM 905 N N . HIS A 1 117 ? -2.351 -13.405 3.674 1.00 89.69 117 HIS A N 1
ATOM 906 C CA . HIS A 1 117 ? -1.892 -12.078 4.071 1.00 89.69 117 HIS A CA 1
ATOM 907 C C . HIS A 1 117 ? -0.366 -11.975 4.001 1.00 89.69 117 HIS A C 1
ATOM 909 O O . HIS A 1 117 ? 0.162 -10.975 3.513 1.00 89.69 117 HIS A O 1
ATOM 915 N N . GLU A 1 118 ? 0.342 -13.020 4.438 1.00 90.75 118 GLU A N 1
ATOM 916 C CA . GLU A 1 118 ? 1.795 -13.109 4.308 1.00 90.75 118 GLU A CA 1
ATOM 917 C C . GLU A 1 118 ? 2.222 -13.080 2.833 1.00 90.75 118 GLU A C 1
ATOM 919 O O . GLU A 1 118 ? 3.165 -12.373 2.471 1.00 90.75 118 GLU A O 1
ATOM 924 N N . VAL A 1 119 ? 1.518 -13.806 1.956 1.00 91.19 119 VAL A N 1
ATOM 925 C CA . VAL A 1 119 ? 1.818 -13.788 0.521 1.00 91.19 119 VAL A CA 1
ATOM 926 C C . VAL A 1 119 ? 1.534 -12.416 -0.081 1.00 91.19 119 VAL A C 1
ATOM 928 O O . VAL A 1 119 ? 2.391 -11.905 -0.797 1.00 91.19 119 VAL A O 1
ATOM 931 N N . PHE A 1 120 ? 0.401 -11.786 0.243 1.00 91.50 120 PHE A N 1
ATOM 932 C CA . PHE A 1 120 ? 0.119 -10.418 -0.194 1.00 91.50 120 PHE A CA 1
ATOM 933 C C . PHE A 1 120 ? 1.240 -9.459 0.228 1.00 91.50 120 PHE A C 1
ATOM 935 O O . PHE A 1 120 ? 1.771 -8.728 -0.606 1.00 91.50 120 PHE A O 1
ATOM 942 N N . PHE A 1 121 ? 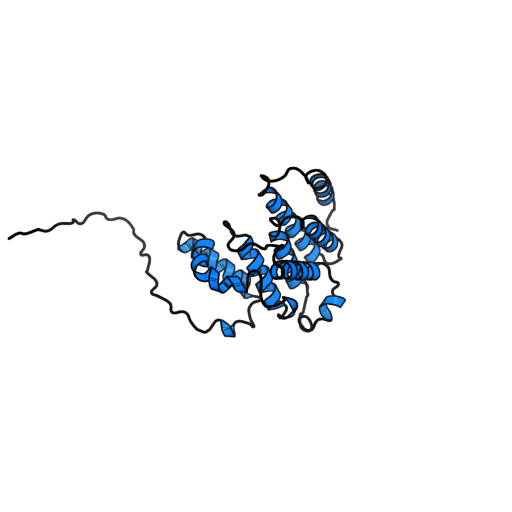1.663 -9.514 1.494 1.00 92.50 121 PHE A N 1
ATOM 943 C CA . PHE A 1 121 ? 2.758 -8.694 2.007 1.00 92.50 121 PHE A CA 1
ATOM 944 C C . PHE A 1 121 ? 4.065 -8.924 1.232 1.00 92.50 121 PHE A C 1
ATOM 946 O O . PHE A 1 121 ? 4.701 -7.963 0.803 1.00 92.50 121 PHE A O 1
ATOM 953 N N . LYS A 1 122 ? 4.441 -10.188 0.988 1.00 92.81 122 LYS A N 1
ATOM 954 C CA . LYS A 1 122 ? 5.641 -10.541 0.208 1.00 92.81 122 LYS A CA 1
ATOM 955 C C . LYS A 1 122 ? 5.558 -10.072 -1.242 1.00 92.81 122 LYS A C 1
ATOM 957 O O . LYS A 1 122 ? 6.559 -9.614 -1.784 1.00 92.81 122 LYS A O 1
ATOM 962 N N . GLU A 1 123 ? 4.394 -10.171 -1.882 1.00 92.94 123 GLU A N 1
ATOM 963 C CA . GLU A 1 123 ? 4.206 -9.669 -3.246 1.00 92.94 123 GLU A CA 1
ATOM 964 C C . GLU A 1 123 ? 4.367 -8.146 -3.301 1.00 92.94 123 GLU A C 1
ATOM 966 O O . GLU A 1 123 ? 5.079 -7.649 -4.171 1.00 92.94 123 GLU A O 1
ATOM 971 N N . VAL A 1 124 ? 3.780 -7.413 -2.347 1.00 94.69 124 VAL A N 1
ATOM 972 C CA . VAL A 1 124 ? 3.947 -5.954 -2.236 1.00 94.69 124 VAL A CA 1
ATOM 973 C C . VAL A 1 124 ? 5.413 -5.588 -1.980 1.00 94.69 124 VAL A C 1
ATOM 975 O O . VAL A 1 124 ? 5.936 -4.681 -2.624 1.00 94.69 124 VAL A O 1
ATOM 978 N N . GLN A 1 125 ? 6.101 -6.311 -1.094 1.00 94.25 125 GLN A N 1
ATOM 979 C CA . GLN A 1 125 ? 7.525 -6.105 -0.830 1.00 94.25 125 GLN A CA 1
ATOM 980 C C . GLN A 1 125 ? 8.370 -6.327 -2.094 1.00 94.25 125 GLN A C 1
ATOM 982 O O . GLN A 1 125 ? 9.165 -5.467 -2.475 1.00 94.25 125 GLN A O 1
ATOM 987 N N . ASN A 1 126 ? 8.130 -7.424 -2.814 1.00 94.06 126 ASN A N 1
ATOM 988 C CA . ASN A 1 126 ? 8.835 -7.740 -4.052 1.00 94.06 126 ASN A CA 1
ATOM 989 C C . ASN A 1 126 ? 8.626 -6.671 -5.143 1.00 94.06 126 ASN A C 1
ATOM 991 O O . ASN A 1 126 ? 9.546 -6.398 -5.910 1.00 94.06 126 ASN A O 1
ATOM 995 N N . LEU A 1 127 ? 7.457 -6.017 -5.200 1.00 94.44 127 LEU A N 1
ATOM 996 C CA . LEU A 1 127 ? 7.223 -4.892 -6.117 1.00 94.44 127 LEU A CA 1
ATOM 997 C C . LEU A 1 127 ? 8.124 -3.687 -5.829 1.00 94.44 127 LEU A C 1
ATOM 999 O O . LEU A 1 127 ? 8.477 -2.954 -6.752 1.00 94.44 127 LEU A O 1
ATOM 1003 N N . CYS A 1 128 ? 8.512 -3.468 -4.576 1.00 93.81 128 CYS A N 1
ATOM 1004 C CA . CYS A 1 128 ? 9.432 -2.396 -4.203 1.00 93.81 128 CYS A CA 1
ATOM 1005 C C . CYS A 1 128 ? 10.897 -2.771 -4.491 1.00 93.81 128 CYS A C 1
ATOM 1007 O O . CYS A 1 128 ? 11.670 -1.931 -4.958 1.00 93.81 128 CYS A O 1
ATOM 1009 N N . GLU A 1 129 ? 11.270 -4.032 -4.273 1.00 92.44 129 GLU A N 1
ATOM 1010 C CA . GLU A 1 129 ? 12.669 -4.487 -4.292 1.00 92.44 129 GLU A CA 1
ATOM 1011 C C . GLU A 1 129 ? 13.154 -4.908 -5.679 1.00 92.44 129 GLU A C 1
ATOM 1013 O O . GLU A 1 129 ? 14.235 -4.487 -6.090 1.00 92.44 129 GLU A O 1
ATOM 1018 N N . ALA A 1 130 ? 12.345 -5.672 -6.425 1.00 92.31 130 ALA A N 1
ATOM 1019 C CA . ALA A 1 130 ? 12.737 -6.256 -7.708 1.00 92.31 130 ALA A CA 1
ATOM 1020 C C . ALA A 1 130 ? 13.257 -5.202 -8.697 1.00 92.31 130 ALA A C 1
ATOM 1022 O O . ALA A 1 130 ? 12.836 -4.043 -8.646 1.00 92.31 130 ALA A O 1
ATOM 1023 N N . SER A 1 131 ? 14.140 -5.599 -9.617 1.00 90.25 131 SER A N 1
ATOM 1024 C CA . SER A 1 131 ? 14.608 -4.726 -10.699 1.00 90.25 131 SER A CA 1
ATOM 1025 C C . SER A 1 131 ? 13.520 -4.517 -11.759 1.00 90.25 131 SER A C 1
ATOM 1027 O O . SER A 1 131 ? 12.594 -5.328 -11.887 1.00 90.25 131 SER A O 1
ATOM 1029 N N . ASP A 1 132 ? 13.612 -3.430 -12.526 1.00 89.69 132 ASP A N 1
ATOM 1030 C CA . ASP A 1 132 ? 12.643 -3.148 -13.591 1.00 89.69 132 ASP A CA 1
ATOM 1031 C C . ASP A 1 132 ? 12.681 -4.239 -14.674 1.00 89.69 132 ASP A C 1
ATOM 1033 O O . ASP A 1 132 ? 11.631 -4.678 -15.144 1.00 89.69 132 ASP A O 1
ATOM 1037 N N . GLU A 1 133 ? 13.859 -4.787 -14.986 1.00 90.31 133 GLU A N 1
ATOM 1038 C CA . GLU A 1 133 ? 14.027 -5.882 -15.950 1.00 90.31 133 GLU A CA 1
ATOM 1039 C C . GLU A 1 133 ? 13.343 -7.168 -15.481 1.00 90.31 133 GLU A C 1
ATOM 1041 O O . GLU A 1 133 ? 12.809 -7.926 -16.293 1.00 90.31 133 GLU A O 1
ATOM 1046 N N . ALA A 1 134 ? 13.367 -7.446 -14.174 1.00 91.56 134 ALA A N 1
ATOM 1047 C CA . ALA A 1 134 ? 12.702 -8.610 -13.605 1.00 91.56 134 ALA A CA 1
ATOM 1048 C C . ALA A 1 134 ? 11.176 -8.466 -13.672 1.00 91.56 134 ALA A C 1
ATOM 1050 O O . ALA A 1 134 ? 10.485 -9.414 -14.053 1.00 91.56 134 ALA A O 1
ATOM 1051 N N . LEU A 1 135 ? 10.652 -7.277 -13.359 1.00 90.19 135 LEU A N 1
ATOM 1052 C CA . LEU A 1 135 ? 9.218 -7.005 -13.419 1.00 90.19 135 LEU A CA 1
ATOM 1053 C C . LEU A 1 135 ? 8.717 -7.007 -14.868 1.00 90.19 135 LEU A C 1
ATOM 1055 O O . LEU A 1 135 ? 7.763 -7.712 -15.176 1.00 90.19 135 LEU A O 1
ATOM 1059 N N . LEU A 1 136 ? 9.378 -6.320 -15.799 1.00 90.31 136 LEU A N 1
ATOM 1060 C CA . LEU A 1 136 ? 8.914 -6.211 -17.191 1.00 90.31 136 LEU A CA 1
ATOM 1061 C C . LEU A 1 136 ? 8.844 -7.558 -17.942 1.00 90.31 136 LEU A C 1
ATOM 1063 O O . LEU A 1 136 ? 8.110 -7.677 -18.924 1.00 90.31 136 LEU A O 1
ATOM 1067 N N . LYS A 1 137 ? 9.525 -8.607 -17.456 1.00 90.69 137 LYS A N 1
ATOM 1068 C CA . LYS A 1 137 ? 9.365 -9.989 -17.958 1.00 90.69 137 LYS A CA 1
ATOM 1069 C C . LYS A 1 137 ? 7.986 -10.583 -17.654 1.00 90.69 137 LYS A C 1
ATOM 1071 O O . LYS A 1 137 ? 7.548 -11.511 -18.340 1.00 90.69 137 LYS A O 1
ATOM 1076 N N . MET A 1 138 ? 7.290 -10.080 -16.637 1.00 86.94 138 MET A N 1
ATOM 1077 C CA . MET A 1 138 ? 5.996 -10.603 -16.220 1.00 86.94 138 MET A CA 1
ATOM 1078 C C . MET A 1 138 ? 4.877 -10.193 -17.193 1.00 86.94 138 MET A C 1
ATOM 1080 O O . MET A 1 138 ? 4.779 -9.025 -17.576 1.00 86.94 138 MET A O 1
ATOM 1084 N N . PRO A 1 139 ? 3.953 -11.109 -17.549 1.00 86.38 139 PRO A N 1
ATOM 1085 C CA . PRO A 1 139 ? 2.864 -10.813 -18.484 1.00 86.38 139 PRO A CA 1
ATOM 1086 C C . PRO A 1 139 ? 1.982 -9.621 -18.083 1.00 86.38 139 PRO A C 1
ATOM 1088 O O . PRO A 1 139 ? 1.497 -8.903 -18.953 1.00 86.38 139 PRO A O 1
ATOM 1091 N N . CYS A 1 140 ? 1.795 -9.385 -16.782 1.00 87.06 140 CYS A N 1
ATOM 1092 C CA . CYS A 1 140 ? 0.946 -8.316 -16.250 1.00 87.06 140 CYS A CA 1
ATOM 1093 C C . CYS A 1 140 ? 1.513 -6.897 -16.435 1.00 87.06 140 CYS A C 1
ATOM 1095 O O . CYS A 1 140 ? 0.766 -5.932 -16.254 1.00 87.06 140 CYS A O 1
ATOM 1097 N N . TYR A 1 141 ? 2.792 -6.767 -16.808 1.00 90.62 141 TYR A N 1
ATOM 1098 C CA . TYR A 1 141 ? 3.492 -5.485 -16.950 1.00 90.62 141 TYR A CA 1
ATOM 1099 C C . TYR A 1 141 ? 3.940 -5.180 -18.385 1.00 90.62 141 TYR A C 1
ATOM 1101 O O . TYR A 1 141 ? 4.487 -4.116 -18.632 1.00 90.62 141 TYR A O 1
ATOM 1109 N N . LYS A 1 142 ? 3.653 -6.050 -19.363 1.00 80.19 142 LYS A N 1
ATOM 1110 C CA . LYS A 1 142 ? 4.135 -5.887 -20.750 1.00 80.19 142 LYS A CA 1
ATOM 1111 C C . LYS A 1 142 ? 3.703 -4.590 -21.448 1.00 80.19 142 LYS A C 1
ATOM 1113 O O . LYS A 1 142 ? 4.389 -4.147 -22.356 1.00 80.19 142 LYS A O 1
ATOM 1118 N N . ASN A 1 143 ? 2.575 -4.002 -21.044 1.00 80.88 143 ASN A N 1
ATOM 1119 C CA . ASN A 1 143 ? 1.957 -2.858 -21.728 1.00 80.88 143 ASN A CA 1
ATOM 1120 C C . ASN A 1 143 ? 1.854 -1.605 -20.843 1.00 80.88 143 ASN A C 1
ATOM 1122 O O . ASN A 1 143 ? 0.992 -0.759 -21.082 1.00 80.88 143 ASN A O 1
ATOM 1126 N N . ILE A 1 144 ? 2.650 -1.503 -19.776 1.00 85.19 144 ILE A N 1
ATOM 1127 C CA . ILE A 1 144 ? 2.619 -0.328 -18.896 1.00 85.19 144 ILE A CA 1
ATOM 1128 C C . ILE A 1 144 ? 3.665 0.690 -19.351 1.00 85.19 144 ILE A C 1
ATOM 1130 O O . ILE A 1 144 ? 4.790 0.321 -19.667 1.00 85.19 144 ILE A O 1
ATOM 1134 N N . GLY A 1 145 ? 3.300 1.973 -19.369 1.00 84.06 145 GLY A N 1
ATOM 1135 C CA . GLY A 1 145 ? 4.238 3.043 -19.729 1.00 84.06 145 GLY A CA 1
ATOM 1136 C C . GLY A 1 145 ? 5.284 3.328 -18.647 1.00 84.06 145 GLY A C 1
ATOM 1137 O O . GLY A 1 145 ? 6.359 3.822 -18.955 1.00 84.06 145 GLY A O 1
ATOM 1138 N N . SER A 1 146 ? 4.980 3.021 -17.382 1.00 89.56 146 SER A N 1
ATOM 1139 C CA . SER A 1 146 ? 5.897 3.206 -16.254 1.00 89.56 146 SER A CA 1
ATOM 1140 C C . SER A 1 146 ? 5.519 2.299 -15.080 1.00 89.56 146 SER A C 1
ATOM 1142 O O . SER A 1 146 ? 4.335 2.101 -14.793 1.00 89.56 146 SER A O 1
ATOM 1144 N N . LEU A 1 147 ? 6.529 1.774 -14.379 1.00 91.88 147 LEU A N 1
ATOM 1145 C CA . LEU A 1 147 ? 6.379 1.034 -13.118 1.00 91.88 147 LEU A CA 1
ATOM 1146 C C . LEU A 1 147 ? 6.231 1.961 -11.903 1.00 91.88 147 LEU A C 1
ATOM 1148 O O . LEU A 1 147 ? 5.831 1.506 -10.830 1.00 91.88 147 LEU A O 1
ATOM 1152 N N . VAL A 1 148 ? 6.520 3.257 -12.057 1.00 92.31 148 VAL A N 1
ATOM 1153 C CA . VAL A 1 148 ? 6.539 4.223 -10.952 1.00 92.31 148 VAL A CA 1
ATOM 1154 C C . VAL A 1 148 ? 5.206 4.268 -10.188 1.00 92.31 148 VAL A C 1
ATOM 1156 O O . VAL A 1 148 ? 5.239 4.131 -8.963 1.00 92.31 148 VAL A O 1
ATOM 1159 N N . PRO A 1 149 ? 4.020 4.352 -10.832 1.00 92.12 149 PRO A N 1
ATOM 1160 C CA . PRO A 1 149 ? 2.746 4.375 -10.105 1.00 92.12 149 PRO A CA 1
ATOM 1161 C C . PRO A 1 149 ? 2.493 3.100 -9.290 1.00 92.12 149 PRO A C 1
ATOM 1163 O O . PRO A 1 149 ? 1.982 3.166 -8.171 1.00 92.12 149 PRO A O 1
ATOM 1166 N N . LEU A 1 150 ? 2.893 1.945 -9.833 1.00 93.00 150 LEU A N 1
ATOM 1167 C CA . LEU A 1 150 ? 2.763 0.646 -9.175 1.00 93.00 150 LEU A CA 1
ATOM 1168 C C . LEU A 1 150 ? 3.643 0.574 -7.923 1.00 93.00 150 LEU A C 1
ATOM 1170 O O . LEU A 1 150 ? 3.158 0.209 -6.853 1.00 93.00 150 LEU A O 1
ATOM 1174 N N . ARG A 1 151 ? 4.912 0.981 -8.039 1.00 94.94 151 ARG A N 1
ATOM 1175 C CA . ARG A 1 151 ? 5.859 1.003 -6.916 1.00 94.94 151 ARG A CA 1
ATOM 1176 C C . ARG A 1 151 ? 5.447 2.006 -5.842 1.00 94.94 151 ARG A C 1
ATOM 1178 O O . ARG A 1 151 ? 5.464 1.664 -4.665 1.00 94.94 151 ARG A O 1
ATOM 1185 N N . LYS A 1 152 ? 4.987 3.202 -6.225 1.00 94.62 152 LYS A N 1
ATOM 1186 C CA . LYS A 1 152 ? 4.453 4.200 -5.282 1.00 94.62 152 LYS A CA 1
ATOM 1187 C C . LYS A 1 152 ? 3.266 3.644 -4.483 1.00 94.62 152 LYS A C 1
ATOM 1189 O O . LYS A 1 152 ? 3.196 3.842 -3.272 1.00 94.62 152 LYS A O 1
ATOM 1194 N N . ALA A 1 153 ? 2.346 2.928 -5.134 1.00 94.25 153 ALA A N 1
ATOM 1195 C CA . ALA A 1 153 ? 1.226 2.278 -4.452 1.00 94.25 153 ALA A CA 1
ATOM 1196 C C . ALA A 1 153 ? 1.685 1.151 -3.508 1.00 94.25 153 ALA A C 1
ATOM 1198 O O . ALA A 1 153 ? 1.182 1.056 -2.388 1.00 94.25 153 ALA A O 1
ATOM 1199 N N . ALA A 1 154 ? 2.676 0.352 -3.917 1.00 95.75 154 ALA A N 1
ATOM 1200 C CA . ALA A 1 154 ? 3.264 -0.691 -3.078 1.00 95.75 154 ALA A CA 1
ATOM 1201 C C . ALA A 1 154 ? 3.949 -0.117 -1.826 1.00 95.75 154 ALA A C 1
ATOM 1203 O O . ALA A 1 154 ? 3.700 -0.586 -0.716 1.00 95.75 154 ALA A O 1
ATOM 1204 N N . MET A 1 155 ? 4.731 0.958 -1.972 1.00 95.38 155 MET A N 1
ATOM 1205 C CA . MET A 1 155 ? 5.381 1.626 -0.840 1.00 95.38 155 MET A CA 1
ATOM 1206 C C . MET A 1 155 ? 4.363 2.160 0.174 1.00 95.38 155 MET A C 1
ATOM 1208 O O . MET A 1 155 ? 4.529 1.953 1.375 1.00 95.38 155 MET A O 1
ATOM 1212 N N . ARG A 1 156 ? 3.268 2.781 -0.294 1.00 94.94 156 ARG A N 1
ATOM 1213 C CA . ARG A 1 156 ? 2.179 3.243 0.585 1.00 94.94 156 ARG A CA 1
ATOM 1214 C C . ARG A 1 156 ? 1.519 2.092 1.346 1.00 94.94 156 ARG A C 1
ATOM 1216 O O . ARG A 1 156 ? 1.238 2.237 2.535 1.00 94.94 156 ARG A O 1
ATOM 1223 N N . ALA A 1 157 ? 1.315 0.952 0.687 1.00 94.12 157 ALA A N 1
ATOM 1224 C CA . ALA A 1 157 ? 0.761 -0.236 1.327 1.00 94.12 157 ALA A CA 1
ATOM 1225 C C . ALA A 1 157 ? 1.691 -0.794 2.416 1.00 94.12 157 ALA A C 1
ATOM 1227 O O . ALA A 1 157 ? 1.218 -1.106 3.509 1.00 94.12 157 ALA A O 1
ATOM 1228 N N . LEU A 1 158 ? 3.008 -0.844 2.174 1.00 93.81 158 LEU A N 1
ATOM 1229 C CA . LEU A 1 158 ? 3.986 -1.223 3.204 1.00 93.81 158 LEU A CA 1
ATOM 1230 C C . LEU A 1 158 ? 4.013 -0.222 4.362 1.00 93.81 158 LEU A C 1
ATOM 1232 O O . LEU A 1 158 ? 4.033 -0.628 5.520 1.00 93.81 158 LEU A O 1
ATOM 1236 N N . ALA A 1 159 ? 3.952 1.081 4.077 1.00 92.00 159 ALA A N 1
ATOM 1237 C CA . ALA A 1 159 ? 3.962 2.114 5.112 1.00 92.00 159 ALA A CA 1
ATOM 1238 C C . ALA A 1 159 ? 2.749 2.009 6.054 1.00 92.00 159 ALA A C 1
ATOM 1240 O O . ALA A 1 159 ? 2.865 2.240 7.257 1.00 92.00 159 ALA A O 1
ATOM 1241 N N . ALA A 1 160 ? 1.589 1.605 5.528 1.00 91.19 160 ALA A N 1
ATOM 1242 C CA . ALA A 1 160 ? 0.396 1.357 6.331 1.00 91.19 160 ALA A CA 1
ATOM 1243 C C . ALA A 1 160 ? 0.515 0.128 7.249 1.00 91.19 160 ALA A C 1
ATOM 1245 O O . ALA A 1 160 ? -0.236 0.030 8.215 1.00 91.19 160 ALA A O 1
ATOM 1246 N N . CYS A 1 161 ? 1.472 -0.773 7.010 1.00 89.88 161 CYS A N 1
ATOM 1247 C CA . CYS A 1 161 ? 1.694 -1.989 7.797 1.00 89.88 161 CYS A CA 1
ATOM 1248 C C . CYS A 1 161 ? 2.496 -1.762 9.095 1.00 89.88 161 CYS A C 1
ATOM 1250 O O . CYS A 1 161 ? 3.006 -2.713 9.678 1.00 89.88 161 CYS A O 1
ATOM 1252 N N . HIS A 1 162 ? 2.609 -0.521 9.577 1.00 86.31 162 HIS A N 1
ATOM 1253 C CA . HIS A 1 162 ? 3.368 -0.164 10.786 1.00 86.31 162 HIS A CA 1
ATOM 1254 C C . HIS A 1 162 ? 2.884 -0.836 12.085 1.00 86.31 162 HIS A C 1
ATOM 1256 O O . HIS A 1 162 ? 3.620 -0.862 13.065 1.00 86.31 162 HIS A O 1
ATOM 1262 N N . TYR A 1 163 ? 1.656 -1.360 12.096 1.00 85.25 163 TYR A N 1
ATOM 1263 C CA . TYR A 1 163 ? 1.054 -2.077 13.226 1.00 85.25 163 TYR A CA 1
ATOM 1264 C C . TYR A 1 163 ? 1.399 -3.573 13.254 1.00 85.25 163 TYR A C 1
ATOM 1266 O O . TYR A 1 163 ? 1.038 -4.272 14.197 1.00 85.25 163 TYR A O 1
ATOM 1274 N N . LEU A 1 164 ? 2.040 -4.097 12.204 1.00 86.50 164 LEU A N 1
ATOM 1275 C CA . LEU A 1 164 ? 2.381 -5.511 1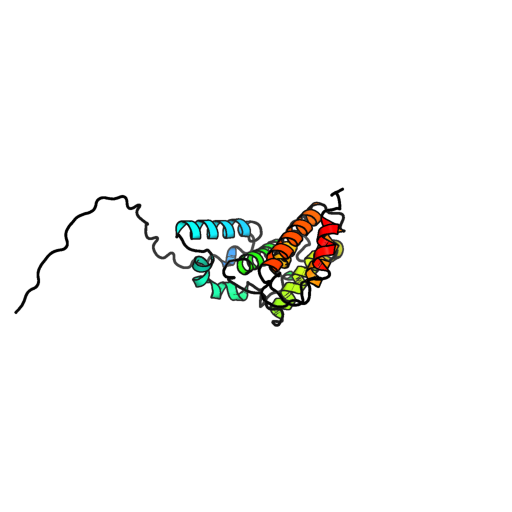2.125 1.00 86.50 164 LEU A CA 1
ATOM 1276 C C . LEU A 1 164 ? 3.645 -5.810 12.952 1.00 86.50 164 LEU A C 1
ATOM 1278 O O . LEU A 1 164 ? 4.662 -5.121 12.807 1.00 86.50 164 LEU A O 1
ATOM 1282 N N . PRO A 1 165 ? 3.633 -6.864 13.787 1.00 81.50 165 PRO A N 1
ATOM 1283 C CA . PRO A 1 165 ? 4.814 -7.267 14.539 1.00 81.50 165 PRO A CA 1
ATOM 1284 C C . PRO A 1 165 ? 5.876 -7.886 13.616 1.00 81.50 165 PRO A C 1
ATOM 1286 O O . PRO A 1 165 ? 5.561 -8.498 12.596 1.00 81.50 165 PRO A O 1
ATOM 1289 N N . ASN A 1 166 ? 7.154 -7.770 13.995 1.00 81.38 166 ASN A N 1
ATOM 1290 C CA . ASN A 1 166 ? 8.294 -8.476 13.381 1.00 81.38 166 ASN A CA 1
ATOM 1291 C C . ASN A 1 166 ? 8.521 -8.252 11.867 1.00 81.38 166 ASN A C 1
ATOM 1293 O O . ASN A 1 166 ? 9.264 -9.005 11.235 1.00 81.38 166 ASN A O 1
ATOM 1297 N N . CYS A 1 167 ? 7.919 -7.224 11.263 1.00 84.25 167 CYS A N 1
ATOM 1298 C CA . CYS A 1 167 ? 8.167 -6.858 9.863 1.00 84.25 167 CYS A CA 1
ATOM 1299 C C . CYS A 1 167 ? 8.774 -5.459 9.689 1.00 84.25 167 CYS A C 1
ATOM 1301 O O . CYS A 1 167 ? 9.078 -5.074 8.561 1.00 84.25 167 CYS A O 1
ATOM 1303 N N . SER A 1 168 ? 8.972 -4.710 10.783 1.00 85.75 168 SER A N 1
ATOM 1304 C CA . SER A 1 168 ? 9.528 -3.350 10.746 1.00 85.75 168 SER A CA 1
ATOM 1305 C C . SER A 1 168 ? 10.863 -3.296 10.007 1.00 85.75 168 SER A C 1
ATOM 1307 O O . SER A 1 168 ? 10.996 -2.517 9.069 1.00 85.75 168 SER A O 1
ATOM 1309 N N . ASP A 1 169 ? 11.818 -4.153 10.369 1.00 85.06 169 ASP A N 1
ATOM 1310 C CA . ASP A 1 169 ? 13.173 -4.116 9.799 1.00 85.06 169 ASP A CA 1
ATOM 1311 C C . ASP A 1 169 ? 13.177 -4.441 8.303 1.00 85.06 169 ASP A C 1
ATOM 1313 O O . ASP A 1 169 ? 13.930 -3.846 7.532 1.00 85.06 169 ASP A O 1
ATOM 1317 N N . LYS A 1 170 ? 12.275 -5.333 7.872 1.00 88.69 170 LYS A N 1
ATOM 1318 C CA . LYS A 1 170 ? 12.076 -5.655 6.454 1.00 88.69 170 LYS A CA 1
ATOM 1319 C C . LYS A 1 170 ? 11.586 -4.427 5.692 1.00 88.69 170 LYS A C 1
ATOM 1321 O O . LYS A 1 170 ? 12.200 -4.058 4.702 1.00 88.69 170 LYS A O 1
ATOM 1326 N N . ILE A 1 171 ? 10.550 -3.753 6.198 1.00 89.88 171 ILE A N 1
ATOM 1327 C CA . ILE A 1 171 ? 9.993 -2.541 5.575 1.00 89.88 171 ILE A CA 1
ATOM 1328 C C . ILE A 1 171 ? 11.038 -1.417 5.529 1.00 89.88 171 ILE A C 1
ATOM 1330 O O . ILE A 1 171 ? 11.195 -0.773 4.491 1.00 89.88 171 ILE A O 1
ATOM 1334 N N . PHE A 1 172 ? 11.792 -1.213 6.616 1.00 88.25 172 PHE A N 1
ATOM 1335 C CA . PHE A 1 172 ? 12.893 -0.246 6.653 1.00 88.25 172 PHE A CA 1
ATOM 1336 C C . PHE A 1 172 ? 13.953 -0.552 5.596 1.00 88.25 172 PHE A C 1
ATOM 1338 O O . PHE A 1 172 ? 14.338 0.346 4.850 1.00 88.25 172 PHE A O 1
ATOM 1345 N N . THR A 1 173 ? 14.382 -1.811 5.497 1.00 89.75 173 THR A N 1
ATOM 1346 C C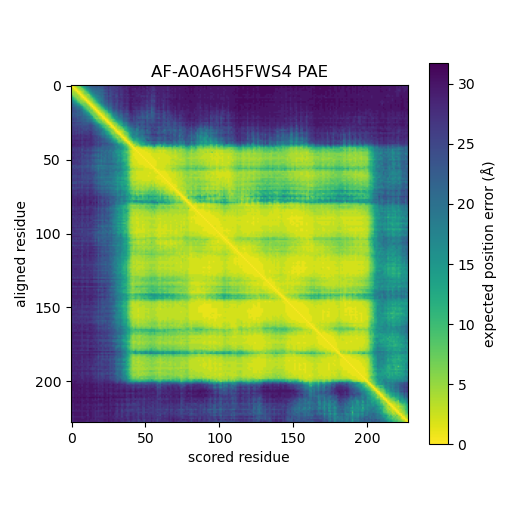A . THR A 1 173 ? 15.369 -2.252 4.502 1.00 89.75 173 THR A CA 1
ATOM 1347 C C . THR A 1 173 ? 14.860 -2.007 3.084 1.00 89.75 173 THR A C 1
ATOM 1349 O O . THR A 1 173 ? 15.574 -1.424 2.270 1.00 89.75 173 THR A O 1
ATOM 1352 N N . THR A 1 174 ? 13.606 -2.366 2.798 1.00 91.75 174 THR A N 1
ATOM 1353 C CA . THR A 1 174 ? 12.975 -2.134 1.494 1.00 91.75 174 THR A CA 1
ATOM 1354 C C . THR A 1 174 ? 12.957 -0.648 1.124 1.00 91.75 174 THR A C 1
ATOM 1356 O O . THR A 1 174 ? 13.322 -0.284 0.006 1.00 91.75 174 THR A O 1
ATOM 1359 N N . PHE A 1 175 ? 12.543 0.237 2.038 1.00 91.00 175 PHE A N 1
ATOM 1360 C CA . PHE A 1 175 ? 12.513 1.678 1.767 1.00 91.00 175 PHE A CA 1
ATOM 1361 C C . PHE A 1 175 ? 13.912 2.272 1.632 1.00 91.00 175 PHE A C 1
ATOM 1363 O O . PHE A 1 175 ? 14.128 3.101 0.751 1.00 91.00 175 PHE A O 1
ATOM 1370 N N . TYR A 1 176 ? 14.866 1.818 2.444 1.00 88.00 176 TYR A N 1
ATOM 1371 C CA . TYR A 1 176 ? 16.256 2.245 2.346 1.00 88.00 176 TYR A CA 1
ATOM 1372 C C . TYR A 1 176 ? 16.855 1.892 0.976 1.00 88.00 176 TYR A C 1
ATOM 1374 O O . TYR A 1 176 ? 17.385 2.765 0.297 1.00 88.00 176 TYR A O 1
ATOM 1382 N N . GLN A 1 177 ? 16.649 0.662 0.498 1.00 88.69 177 GLN A N 1
ATOM 1383 C CA . GLN A 1 177 ? 17.055 0.255 -0.853 1.00 88.69 177 GLN A CA 1
ATOM 1384 C C . GLN A 1 177 ? 16.393 1.098 -1.951 1.00 88.69 177 GLN A C 1
ATOM 1386 O O . GLN A 1 177 ? 16.989 1.327 -2.997 1.00 88.69 177 GLN A O 1
ATOM 1391 N N . CYS A 1 178 ? 15.158 1.564 -1.745 1.00 87.62 178 CYS A N 1
ATOM 1392 C CA . CYS A 1 178 ? 14.486 2.438 -2.708 1.00 87.62 178 CYS A CA 1
ATOM 1393 C C . CYS A 1 178 ? 15.064 3.860 -2.728 1.00 87.62 178 CYS A C 1
ATOM 1395 O O . CYS A 1 178 ? 15.046 4.483 -3.785 1.00 87.62 178 CYS A O 1
ATOM 1397 N N . LEU A 1 179 ? 15.598 4.349 -1.604 1.00 87.38 179 LEU A N 1
ATOM 1398 C CA . LEU A 1 179 ? 16.298 5.636 -1.525 1.00 87.38 179 LEU A CA 1
ATOM 1399 C C . LEU A 1 179 ? 17.657 5.612 -2.239 1.00 87.38 179 LEU A C 1
ATOM 1401 O O . LEU A 1 179 ? 18.133 6.655 -2.667 1.00 87.38 179 LEU A O 1
ATOM 1405 N N . GLU A 1 180 ? 18.276 4.439 -2.385 1.00 85.50 180 GLU A N 1
ATOM 1406 C CA . GLU A 1 180 ? 19.556 4.283 -3.090 1.00 85.50 180 GLU A CA 1
ATOM 1407 C C . GLU A 1 180 ? 19.406 4.171 -4.620 1.00 85.50 180 GLU A C 1
ATOM 1409 O O . GLU A 1 180 ? 20.401 4.224 -5.338 1.00 85.50 180 GLU A O 1
ATOM 1414 N N . LYS A 1 181 ? 18.179 4.036 -5.147 1.00 82.00 181 LYS A N 1
ATOM 1415 C CA . LYS A 1 181 ? 17.912 3.953 -6.598 1.00 82.00 181 LYS A CA 1
ATOM 1416 C C . LYS A 1 181 ? 17.990 5.333 -7.252 1.00 82.00 181 LYS A C 1
ATOM 1418 O O . LYS A 1 181 ? 17.560 6.302 -6.650 1.00 82.00 181 LYS A O 1
ATOM 1423 N N . GLU A 1 182 ? 18.404 5.417 -8.516 1.00 80.38 182 GLU A N 1
ATOM 1424 C CA . GLU A 1 182 ? 18.563 6.685 -9.269 1.00 80.38 182 GLU A CA 1
ATOM 1425 C C . GLU A 1 182 ? 17.243 7.400 -9.641 1.00 80.38 182 GLU A C 1
ATOM 1427 O O . GLU A 1 182 ? 17.253 8.448 -10.276 1.00 80.38 182 GLU A O 1
ATOM 1432 N N . ASN A 1 183 ? 16.082 6.850 -9.273 1.00 87.38 183 ASN A N 1
ATOM 1433 C CA . ASN A 1 183 ? 14.787 7.417 -9.640 1.00 87.38 183 ASN A CA 1
ATOM 1434 C C . ASN A 1 183 ? 14.270 8.377 -8.555 1.00 87.38 183 ASN A C 1
ATOM 1436 O O . ASN A 1 183 ? 13.730 7.926 -7.543 1.00 87.38 183 ASN A O 1
ATOM 1440 N N . GLU A 1 184 ? 14.382 9.684 -8.798 1.00 89.44 184 GLU A N 1
ATOM 1441 C CA . GLU A 1 184 ? 13.967 10.753 -7.871 1.00 89.44 184 GLU A CA 1
ATOM 1442 C C . GLU A 1 184 ? 12.510 10.611 -7.397 1.00 89.44 184 GLU A C 1
ATOM 1444 O O . GLU A 1 184 ? 12.219 10.721 -6.206 1.00 89.44 184 GLU A O 1
ATOM 1449 N N . GLU A 1 185 ? 11.583 10.271 -8.300 1.00 89.31 185 GLU A N 1
ATOM 1450 C CA . GLU A 1 185 ? 10.169 10.085 -7.955 1.00 89.31 185 GLU A CA 1
ATOM 1451 C C . GLU A 1 185 ? 9.939 8.934 -6.963 1.00 89.31 185 GLU A C 1
ATOM 1453 O O . GLU A 1 185 ? 9.002 8.972 -6.156 1.00 89.31 185 GLU A O 1
ATOM 1458 N N . LEU A 1 186 ? 10.743 7.872 -7.053 1.00 90.06 186 LEU A N 1
ATOM 1459 C CA . LEU A 1 186 ? 10.687 6.740 -6.132 1.00 90.06 186 LEU A CA 1
ATOM 1460 C C . LEU A 1 186 ? 11.419 7.037 -4.825 1.00 90.06 186 LEU A C 1
ATOM 1462 O O . LEU A 1 186 ? 10.949 6.588 -3.781 1.00 90.06 186 LEU A O 1
ATOM 1466 N N . GLN A 1 187 ? 12.509 7.805 -4.864 1.00 91.88 187 GLN A N 1
ATOM 1467 C CA . GLN A 1 187 ? 13.204 8.268 -3.664 1.00 91.88 187 GLN A CA 1
ATOM 1468 C C . GLN A 1 187 ? 12.292 9.157 -2.812 1.00 91.88 187 GLN A C 1
ATOM 1470 O O . GLN A 1 187 ? 12.126 8.906 -1.618 1.00 91.88 187 GLN A O 1
ATOM 1475 N N . GLU A 1 188 ? 11.630 10.143 -3.423 1.00 91.44 188 GLU A N 1
ATOM 1476 C CA . GLU A 1 188 ? 10.681 11.021 -2.733 1.00 91.44 188 GLU A CA 1
ATOM 1477 C C . GLU A 1 188 ? 9.535 10.207 -2.111 1.00 91.44 188 GLU A C 1
ATOM 1479 O O . GLU A 1 188 ? 9.198 10.364 -0.933 1.00 91.44 188 GLU A O 1
ATOM 1484 N N . ALA A 1 189 ? 8.963 9.274 -2.878 1.00 90.50 189 ALA A N 1
ATOM 1485 C CA . ALA A 1 189 ? 7.907 8.402 -2.381 1.00 90.50 189 ALA A CA 1
ATOM 1486 C C . ALA A 1 189 ? 8.379 7.517 -1.219 1.00 90.50 189 ALA A C 1
ATOM 1488 O O . ALA A 1 189 ? 7.649 7.375 -0.235 1.00 90.50 189 ALA A O 1
ATOM 1489 N N . ALA A 1 190 ? 9.586 6.950 -1.305 1.00 91.56 190 ALA A N 1
ATOM 1490 C CA . ALA A 1 190 ? 10.180 6.147 -0.244 1.00 91.56 190 ALA A CA 1
ATOM 1491 C C . ALA A 1 190 ? 10.412 6.983 1.021 1.00 91.56 190 ALA A C 1
ATOM 1493 O O . ALA A 1 190 ? 10.072 6.531 2.113 1.00 91.56 190 ALA A O 1
ATOM 1494 N N . PHE A 1 191 ? 10.895 8.221 0.886 1.00 88.94 191 PHE A N 1
ATOM 1495 C CA . PHE A 1 191 ? 11.090 9.143 2.004 1.00 88.94 191 PHE A CA 1
ATOM 1496 C 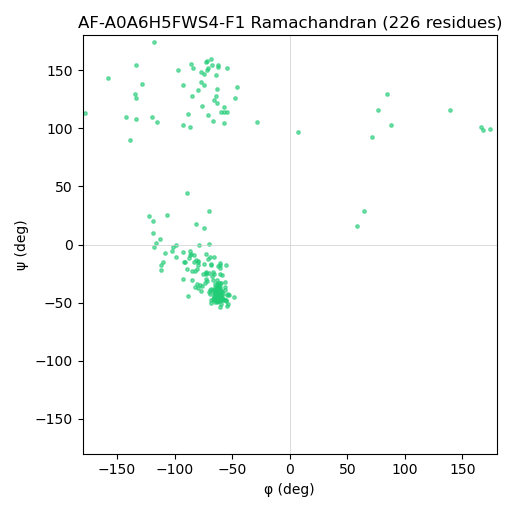C . PHE A 1 191 ? 9.770 9.478 2.712 1.00 88.94 191 PHE A C 1
ATOM 1498 O O . PHE A 1 191 ? 9.658 9.348 3.934 1.00 88.94 191 PHE A O 1
ATOM 1505 N N . LEU A 1 192 ? 8.735 9.846 1.950 1.00 90.12 192 LEU A N 1
ATOM 1506 C CA . LEU A 1 192 ? 7.407 10.126 2.502 1.00 90.12 192 LEU A CA 1
ATOM 1507 C C . LEU A 1 192 ? 6.814 8.891 3.194 1.00 90.12 192 LEU A C 1
ATOM 1509 O O . LEU A 1 192 ? 6.321 8.994 4.318 1.00 90.12 192 LEU A O 1
ATOM 1513 N N . CYS A 1 193 ? 6.910 7.719 2.560 1.00 91.00 193 CYS A N 1
ATOM 1514 C CA . CYS A 1 193 ? 6.428 6.458 3.124 1.00 91.00 193 CYS A CA 1
ATOM 1515 C C . CYS A 1 193 ? 7.183 6.078 4.403 1.00 91.00 193 CYS A C 1
ATOM 1517 O O . CYS A 1 193 ? 6.554 5.646 5.368 1.00 91.00 193 CYS A O 1
ATOM 1519 N N . MET A 1 194 ? 8.497 6.308 4.455 1.00 89.69 194 MET A N 1
ATOM 1520 C CA . MET A 1 194 ? 9.318 6.111 5.650 1.00 89.69 194 MET A CA 1
ATOM 1521 C C . MET A 1 194 ? 8.849 7.011 6.798 1.00 89.69 194 MET A C 1
ATOM 1523 O O . MET A 1 194 ? 8.632 6.536 7.913 1.00 89.69 194 MET A O 1
ATOM 1527 N N . LYS A 1 195 ? 8.618 8.302 6.526 1.00 87.50 195 LYS A N 1
ATOM 1528 C CA . LYS A 1 195 ? 8.098 9.252 7.520 1.00 87.50 195 LYS A CA 1
ATOM 1529 C C . LYS A 1 195 ? 6.728 8.821 8.046 1.00 87.50 195 LYS A C 1
ATOM 1531 O O . LYS A 1 195 ? 6.509 8.824 9.257 1.00 87.50 195 LYS A O 1
ATOM 1536 N N . THR A 1 196 ? 5.816 8.420 7.157 1.00 86.88 196 THR A N 1
ATOM 1537 C CA . THR A 1 196 ? 4.492 7.905 7.539 1.00 86.88 196 THR A CA 1
ATOM 1538 C C . THR A 1 196 ? 4.598 6.633 8.375 1.00 86.88 196 THR A C 1
ATOM 1540 O O . THR A 1 196 ? 3.914 6.518 9.390 1.00 86.88 196 THR A O 1
ATOM 1543 N N . PHE A 1 197 ? 5.476 5.705 7.994 1.00 87.00 197 PHE A N 1
ATOM 1544 C CA . PHE A 1 197 ? 5.701 4.459 8.718 1.00 87.00 197 PHE A CA 1
ATOM 1545 C C . PHE A 1 197 ? 6.211 4.715 10.140 1.00 87.00 197 PHE A C 1
ATOM 1547 O O . PHE A 1 197 ? 5.672 4.169 11.102 1.00 87.00 197 PHE A O 1
ATOM 1554 N N . VAL A 1 198 ? 7.202 5.600 10.292 1.00 84.50 198 VAL A N 1
ATOM 1555 C CA . VAL A 1 198 ? 7.742 5.995 11.601 1.00 84.50 198 VAL A CA 1
ATOM 1556 C C . VAL A 1 198 ? 6.671 6.679 12.449 1.00 84.50 198 VAL A C 1
ATOM 1558 O O . VAL A 1 198 ? 6.492 6.298 13.603 1.00 84.50 198 VAL A O 1
ATOM 1561 N N . ALA A 1 199 ? 5.924 7.637 11.891 1.00 82.69 199 ALA A N 1
ATOM 1562 C CA . ALA A 1 199 ? 4.852 8.324 12.611 1.00 82.69 199 ALA A CA 1
ATOM 1563 C C . ALA A 1 199 ? 3.744 7.357 13.064 1.00 82.69 199 ALA A C 1
ATOM 1565 O O . ALA A 1 199 ? 3.268 7.448 14.193 1.00 82.69 199 ALA A O 1
ATOM 1566 N N . GLY A 1 200 ? 3.372 6.395 12.215 1.00 71.12 200 GLY A N 1
ATOM 1567 C CA . GLY A 1 200 ? 2.407 5.351 12.554 1.00 71.12 200 GLY A CA 1
ATOM 1568 C C . GLY A 1 200 ? 2.921 4.396 13.634 1.00 71.12 200 GLY A C 1
ATOM 1569 O O . GLY A 1 200 ? 2.169 4.026 14.533 1.00 71.12 200 GLY A O 1
ATOM 1570 N N . ALA A 1 201 ? 4.204 4.026 13.593 1.00 68.38 201 ALA A N 1
ATOM 1571 C CA . ALA A 1 201 ? 4.832 3.180 14.610 1.00 68.38 201 ALA A CA 1
ATOM 1572 C C . ALA A 1 201 ? 4.921 3.861 15.993 1.00 68.38 201 ALA A C 1
ATOM 1574 O O . ALA A 1 201 ? 4.935 3.170 17.008 1.00 68.38 201 ALA A O 1
ATOM 1575 N N . GLN A 1 202 ? 4.941 5.199 16.058 1.00 52.72 202 GLN A N 1
ATOM 1576 C CA . GLN A 1 202 ? 4.902 5.948 17.326 1.00 52.72 202 GLN A CA 1
ATOM 1577 C C . GLN A 1 202 ? 3.510 5.956 17.989 1.00 52.72 202 GLN A C 1
ATOM 1579 O O . GLN 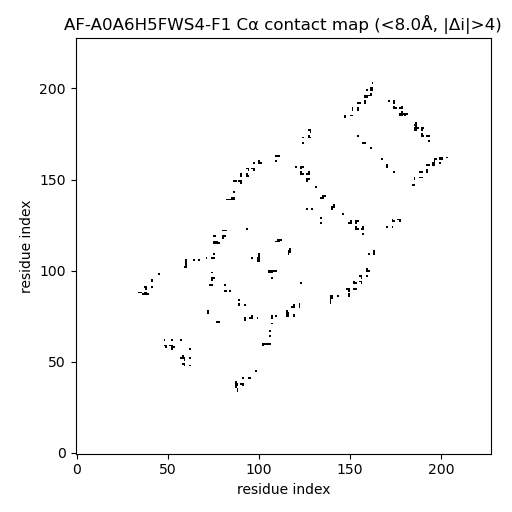A 1 202 ? 3.415 6.228 19.182 1.00 52.72 202 GLN A O 1
ATOM 1584 N N . ILE A 1 203 ? 2.435 5.627 17.261 1.00 47.56 203 ILE A N 1
ATOM 1585 C CA . ILE A 1 203 ? 1.058 5.630 17.795 1.00 47.56 203 ILE A CA 1
ATOM 1586 C C . ILE A 1 203 ? 0.688 4.296 18.480 1.00 47.56 203 ILE A C 1
ATOM 1588 O O . ILE A 1 203 ? -0.301 4.238 19.203 1.00 47.56 203 ILE A O 1
ATOM 1592 N N . ASP A 1 204 ? 1.514 3.251 18.365 1.00 45.06 204 ASP A N 1
ATOM 1593 C CA . ASP A 1 204 ? 1.281 1.941 19.009 1.00 45.06 204 ASP A CA 1
ATOM 1594 C C . ASP A 1 204 ? 2.219 1.680 20.208 1.00 45.06 204 ASP A C 1
ATOM 1596 O O . ASP A 1 204 ? 2.548 0.549 20.564 1.00 45.06 204 ASP A O 1
ATOM 1600 N N . MET A 1 205 ? 2.714 2.748 20.844 1.00 40.53 205 MET A N 1
ATOM 1601 C CA . MET A 1 205 ? 3.771 2.666 21.857 1.00 40.53 205 MET A CA 1
ATOM 1602 C C . MET A 1 205 ? 3.246 2.468 23.292 1.00 40.53 205 MET A C 1
ATOM 1604 O O . MET A 1 205 ? 3.750 3.085 24.225 1.00 40.53 205 MET A O 1
ATOM 1608 N N . ASN A 1 206 ? 2.269 1.573 23.477 1.00 33.97 206 ASN A N 1
ATOM 1609 C CA . ASN A 1 206 ? 1.920 1.025 24.799 1.00 33.97 206 ASN A CA 1
ATOM 1610 C C . ASN A 1 206 ? 2.244 -0.473 24.948 1.00 33.97 206 ASN A C 1
ATOM 1612 O O . ASN A 1 206 ? 1.992 -1.044 26.008 1.00 33.97 206 ASN A O 1
ATOM 1616 N N . ALA A 1 207 ? 2.870 -1.106 23.950 1.00 39.31 207 ALA A N 1
ATOM 1617 C CA . ALA A 1 207 ? 3.354 -2.478 24.069 1.00 39.31 207 ALA A CA 1
ATOM 1618 C C . ALA A 1 207 ? 4.798 -2.638 23.552 1.00 39.31 207 ALA A C 1
ATOM 1620 O O . ALA A 1 207 ? 5.063 -2.682 22.358 1.00 39.31 207 ALA A O 1
ATOM 1621 N N . VAL A 1 208 ? 5.701 -2.833 24.517 1.00 34.09 208 VAL A N 1
ATOM 1622 C CA . VAL A 1 208 ? 7.028 -3.471 24.424 1.00 34.09 208 VAL A CA 1
ATOM 1623 C C . VAL A 1 208 ? 8.229 -2.584 24.046 1.00 34.09 208 VAL A C 1
ATOM 1625 O O . VAL A 1 208 ? 8.545 -2.255 22.908 1.00 34.09 208 VAL A O 1
ATOM 1628 N N . SER A 1 209 ? 8.973 -2.293 25.104 1.00 34.03 209 SER A N 1
ATOM 1629 C CA . SER A 1 209 ? 10.178 -1.494 25.298 1.00 34.03 209 SER A CA 1
ATOM 1630 C C . SER A 1 209 ? 11.489 -2.056 24.713 1.00 34.03 209 SER A C 1
ATOM 1632 O O . SER A 1 209 ? 12.550 -1.741 25.246 1.00 34.03 209 SER A O 1
ATOM 1634 N N . LEU A 1 210 ? 11.483 -2.840 23.626 1.00 33.56 210 LEU A N 1
ATOM 1635 C CA . LEU A 1 210 ? 12.698 -3.573 23.208 1.00 33.56 210 LEU A CA 1
ATOM 1636 C C . LEU A 1 210 ? 13.428 -3.081 21.939 1.00 33.56 210 LEU A C 1
ATOM 1638 O O . LEU A 1 210 ? 14.532 -3.543 21.682 1.00 33.56 210 LEU A O 1
ATOM 1642 N N . CYS A 1 211 ? 12.900 -2.119 21.170 1.00 38.16 211 CYS A N 1
ATOM 1643 C CA . CYS A 1 211 ? 13.522 -1.699 19.891 1.00 38.16 211 CYS A CA 1
ATOM 1644 C C . CYS A 1 211 ? 13.884 -0.201 19.797 1.00 38.16 211 CYS A C 1
ATOM 1646 O O . CYS A 1 211 ? 13.942 0.359 18.702 1.00 38.16 211 CYS A O 1
ATOM 1648 N N . ARG A 1 212 ? 14.099 0.486 20.930 1.00 41.84 212 ARG A N 1
ATOM 1649 C CA . ARG A 1 212 ? 14.379 1.941 20.967 1.00 41.84 212 ARG A CA 1
ATOM 1650 C C . ARG A 1 212 ? 15.829 2.339 20.630 1.00 41.84 212 ARG A C 1
ATOM 1652 O O . ARG A 1 212 ? 16.059 3.512 20.362 1.00 41.84 212 ARG A O 1
ATOM 1659 N N . GLY A 1 213 ? 16.783 1.405 20.633 1.00 37.53 213 GLY A N 1
ATOM 1660 C CA . GLY A 1 213 ? 18.216 1.712 20.481 1.00 37.53 213 GLY A CA 1
ATOM 1661 C C . GLY A 1 213 ? 18.613 2.235 19.095 1.00 37.53 213 GLY A C 1
ATOM 1662 O O . GLY A 1 213 ? 19.214 3.301 18.994 1.00 37.53 213 GLY A O 1
ATOM 1663 N N . ASP A 1 214 ? 18.205 1.543 18.029 1.00 45.81 214 ASP A N 1
ATOM 1664 C CA . ASP A 1 214 ? 18.727 1.812 16.676 1.00 45.81 214 ASP A CA 1
ATOM 1665 C C . ASP A 1 214 ? 17.930 2.863 15.887 1.00 45.81 214 ASP A C 1
ATOM 1667 O O . ASP A 1 214 ? 18.437 3.499 14.962 1.00 45.81 214 ASP A O 1
ATOM 1671 N N . ARG A 1 215 ? 16.668 3.102 16.261 1.00 47.06 215 ARG A N 1
ATOM 1672 C CA . ARG A 1 215 ? 15.727 3.896 15.449 1.00 47.06 215 ARG A CA 1
ATOM 1673 C C . ARG A 1 215 ? 15.986 5.413 15.513 1.00 47.06 215 ARG A C 1
ATOM 1675 O O . ARG A 1 215 ? 15.657 6.133 14.575 1.00 47.06 215 ARG A O 1
ATOM 1682 N N . THR A 1 216 ? 16.596 5.896 16.597 1.00 46.53 216 THR A N 1
ATOM 1683 C CA . THR A 1 216 ? 16.858 7.330 16.837 1.00 46.53 216 THR A CA 1
ATOM 1684 C C . THR A 1 216 ? 18.148 7.814 16.169 1.00 46.53 216 THR A C 1
ATOM 1686 O O . THR A 1 216 ? 18.221 8.961 15.738 1.00 46.53 216 THR A O 1
ATOM 1689 N N . GLN A 1 217 ? 19.152 6.941 16.023 1.00 46.50 217 GLN A N 1
ATOM 1690 C CA . GLN A 1 217 ? 20.415 7.288 15.357 1.00 46.50 217 GLN A CA 1
ATOM 1691 C C . GLN A 1 217 ? 20.245 7.428 13.836 1.00 46.50 217 GLN A C 1
ATOM 1693 O O . GLN A 1 217 ? 20.894 8.267 13.215 1.00 46.50 217 GLN A O 1
ATOM 1698 N N . PHE A 1 218 ? 19.322 6.668 13.240 1.00 45.53 218 PHE A N 1
ATOM 1699 C CA . PHE A 1 218 ? 19.102 6.670 11.793 1.00 45.53 218 PHE A CA 1
ATOM 1700 C C . PHE A 1 218 ? 18.291 7.880 11.298 1.00 45.53 218 PHE A C 1
ATOM 1702 O O . PHE A 1 218 ? 18.592 8.425 10.240 1.00 45.53 218 PHE A O 1
ATOM 1709 N N . LEU A 1 219 ? 17.315 8.369 12.076 1.00 46.06 219 LEU A N 1
ATOM 1710 C CA . LEU A 1 219 ? 16.581 9.599 11.734 1.00 46.06 219 LEU A CA 1
ATOM 1711 C C . LEU A 1 219 ? 17.513 10.824 11.685 1.00 46.06 219 LEU A C 1
ATOM 1713 O O . LEU A 1 219 ? 17.399 11.630 10.765 1.00 46.06 219 LEU A O 1
ATOM 1717 N N . GLY A 1 220 ? 18.501 10.898 12.586 1.00 46.34 220 GLY A N 1
ATOM 1718 C CA . GLY A 1 220 ? 19.537 11.939 12.554 1.00 46.34 220 GLY A CA 1
ATOM 1719 C C . GLY A 1 220 ? 20.490 11.846 11.350 1.00 46.34 220 GLY A C 1
ATOM 1720 O O . GLY A 1 220 ? 21.013 12.859 10.890 1.00 46.34 220 GLY A O 1
ATOM 1721 N N . GLN A 1 221 ? 20.690 10.651 10.784 1.00 42.47 221 GLN A N 1
ATOM 1722 C CA . GLN A 1 221 ? 21.474 10.470 9.553 1.00 42.47 221 GLN A CA 1
ATOM 1723 C C . GLN A 1 221 ? 20.669 10.751 8.273 1.00 42.47 221 GLN A C 1
ATOM 1725 O O . GLN A 1 221 ? 21.258 11.071 7.244 1.00 42.47 221 GLN A O 1
ATOM 1730 N N . ILE A 1 222 ? 19.336 10.658 8.315 1.00 48.91 222 ILE A N 1
ATOM 1731 C CA . ILE A 1 222 ? 18.473 10.908 7.151 1.00 48.91 222 ILE A CA 1
ATOM 1732 C C . ILE A 1 222 ? 18.212 12.411 6.953 1.00 48.91 222 ILE A C 1
ATOM 1734 O O . ILE A 1 222 ? 18.210 12.870 5.815 1.00 48.91 222 ILE A O 1
ATOM 1738 N N . GLU A 1 223 ? 18.068 13.200 8.025 1.00 45.47 223 GLU A N 1
ATOM 1739 C CA . GLU A 1 223 ? 17.887 14.665 7.922 1.00 45.47 223 GLU A CA 1
ATOM 1740 C C . GLU A 1 223 ? 19.142 15.420 7.436 1.00 45.47 223 GLU A C 1
ATOM 1742 O O . GLU A 1 223 ? 19.059 16.597 7.096 1.00 45.47 223 GLU A O 1
ATOM 1747 N N . SER A 1 224 ? 20.301 14.756 7.367 1.00 39.75 224 SER A N 1
ATOM 1748 C CA . SER A 1 224 ? 21.580 15.364 6.968 1.00 39.75 224 SER A CA 1
ATOM 1749 C C . SER A 1 224 ? 22.014 15.071 5.528 1.00 39.75 224 SER A C 1
ATOM 1751 O O . SER A 1 224 ? 23.035 15.604 5.089 1.00 39.75 224 SER A O 1
ATOM 1753 N N . LYS A 1 225 ? 21.264 14.269 4.757 1.00 38.66 225 LYS A N 1
ATOM 1754 C CA . LYS A 1 225 ? 21.557 14.064 3.330 1.00 38.66 225 LYS A CA 1
ATOM 1755 C C . LYS A 1 225 ? 20.835 15.128 2.489 1.00 38.66 225 LYS A C 1
ATOM 1757 O O . LYS A 1 225 ? 19.608 15.082 2.412 1.00 38.66 225 LYS A O 1
ATOM 1762 N N . PRO A 1 226 ? 21.547 16.066 1.833 1.00 34.06 226 PRO A N 1
ATOM 1763 C CA . PRO A 1 226 ? 20.923 16.900 0.818 1.00 34.06 226 PRO A CA 1
ATOM 1764 C C . PRO A 1 226 ? 20.477 16.000 -0.340 1.00 34.06 226 PRO A C 1
ATOM 1766 O O . PRO A 1 226 ? 21.271 15.198 -0.841 1.00 34.06 226 PRO A O 1
ATOM 1769 N N . LEU A 1 227 ? 19.207 16.123 -0.732 1.00 42.34 227 LEU A N 1
ATOM 1770 C CA . LEU A 1 227 ? 18.723 15.646 -2.028 1.00 42.34 227 LEU A CA 1
ATOM 1771 C C . LEU A 1 227 ? 19.618 16.306 -3.089 1.00 42.34 227 LEU A C 1
ATOM 1773 O O . LEU A 1 227 ? 19.688 17.536 -3.141 1.00 42.34 227 LEU A O 1
ATOM 1777 N N . LYS A 1 228 ? 20.400 15.488 -3.796 1.00 35.50 228 LYS A N 1
ATOM 1778 C CA . LYS A 1 228 ? 21.295 15.932 -4.869 1.00 35.50 228 LYS A CA 1
ATOM 1779 C C . LYS A 1 228 ? 20.513 16.155 -6.146 1.00 35.50 228 LYS A C 1
ATOM 1781 O O . LYS A 1 228 ? 19.599 15.340 -6.381 1.00 35.50 228 LYS A O 1
#

Secondary structure (DSSP, 8-state):
----------------------------GGGGTGGGSHHHHHHHHHHHHHHHHHHHTS-HHHHHGGGHHHHTTBTTBSS--GGGS-HHHHHHHHHHHHHHHHSSS-S----TTSHHHHHHHHHHHHHHHS-HHHHHTSGGGTT-S-SHHHHHHHHHHHHHGGGSTT-HHHHHHHHHHHHTSS-HHHHHHHHHHHHHHHHHHGGGTTS--SSHHHHHHHHHHHTT----

Radius of gyration: 23.42 Å; Cα contacts (8 Å, |Δi|>4): 188; chains: 1; bounding box: 89×46×50 Å

Foldseek 3Di:
DDDDDDDDDDDDDDDDDDPPPDPDDPDDPCVVPCLVPLQPCLVVVLVVLCVVCVVVVHFSLVVCVVVLVVCVCLQPPQPDALLVGALSVSLNSLSVNLSQLPGVVRSDAQDCVDPSSVRNLVSLLCLLAPDPVVVCVRPNNVPDPDSLSSNLSSLSSLLSNLVYPPCVVVNVVSLVNQCVDPDPSSVVSSVVSVVSSVVVNVVPPPDDDDPPPPPVVVVVVVVPDPPD

InterPro domains:
  IPR016024 Armadillo-type fold [SSF48371] (113-204)
  IPR046805 Tra1, HEAT repeat ring region [PF20206] (45-199)

Solvent-accessible surface area (backbone atoms only — not comparable to full-atom values): 13833 Å² total; per-residue (Å²): 136,86,89,84,86,88,89,83,84,94,84,79,91,73,92,73,84,80,80,75,82,78,73,88,78,74,89,69,90,62,75,78,74,52,75,87,55,38,56,77,43,47,66,55,53,57,47,49,44,48,54,51,16,57,77,70,75,50,51,50,56,69,70,45,55,88,49,42,78,77,43,55,55,58,42,62,41,65,85,60,64,60,78,82,36,47,53,44,46,35,31,29,47,33,45,50,37,28,52,37,44,66,38,90,70,53,74,35,77,86,46,74,88,40,68,43,40,36,49,51,52,50,53,39,51,47,59,57,64,56,53,70,75,65,51,51,71,38,83,46,43,67,87,58,96,64,64,61,68,48,33,51,28,29,45,46,32,58,26,55,49,43,84,49,80,97,45,59,70,59,53,50,51,49,36,51,60,33,53,74,43,94,47,64,75,51,23,54,46,28,52,54,25,50,53,49,20,52,57,50,43,63,74,59,75,87,70,80,94,79,72,71,79,67,63,61,63,50,55,63,58,58,78,68,58,77,87,126

pLDDT: mean 72.26, std 24.2, range [24.33, 95.75]

Nearest PDB structures (foldseek):
  8xvv-assembly1_L  TM=8.296E-01  e=1.479E-12  Homo sapiens
  7kts-assembly1_A  TM=7.956E-01  e=9.217E-13  Homo sapiens
  8qri-assembly1_C  TM=8.655E-01  e=2.643E-11  Homo sapiens
  9c47-assembly1_C  TM=8.739E-01  e=5.629E-11  Homo sapiens
  3sz3-assembly1_A-2  TM=1.986E-01  e=5.936E+00  Vibrio cholerae O1 biovar El Tor str. N16961

Organism: NCBI:txid355587

Sequence (228 aa):
MIAANSNFPDACSGHRSRIVCVPDVGILPTWRKSRKKIGFDSFQSMHLLRVFAQAQGTTVVKVMEPHKKVLGDMVPPKTHYLRHHAANAQIGIMEGNTFCTTLTPRLFAIDLAMKEHEVFFKEVQNLCEASDEALLKMPCYKNIGSLVPLRKAAMRALAACHYLPNCSDKIFTTFYQCLEKENEELQEAAFLCMKTFVAGAQIDMNAVSLCRGDRTQFLGQIESKPLK

Mean predicted aligned error: 13.67 Å